Protein AF-A0A9D5MBV6-F1 (afdb_monomer_lite)

Sequence (188 aa):
MHNQMTVGKYRVIDLSLFAVILIVFESVLVRAATQWFPKEAWTVSAVAAITGIVMVRWGLWAALHAALGGIVFVLTSRGTPAQFVIYGIGNLAGMAVWPLVKRWGWQSLKGNPLRIIVFGGLLLLAMQAGRGLLSLAFGASLNAAVGFITTDAISYLFTIVILWIMSRLDGMLEDQKHYLKRLNEQQA

pLDDT: mean 92.78, std 8.34, range [37.56, 98.56]

Structure (mmCIF, N/CA/C/O backbone):
data_AF-A0A9D5MBV6-F1
#
_entry.id   AF-A0A9D5MBV6-F1
#
loop_
_atom_site.group_PDB
_atom_site.id
_atom_site.type_symbol
_atom_site.label_atom_id
_atom_site.label_alt_id
_atom_site.label_comp_id
_atom_site.label_asym_id
_atom_site.label_entity_id
_atom_site.label_seq_id
_atom_site.pdbx_PDB_ins_code
_atom_site.Cartn_x
_atom_site.Cartn_y
_atom_site.Cartn_z
_atom_site.occupancy
_atom_site.B_iso_or_equiv
_atom_site.auth_seq_id
_atom_site.auth_comp_id
_atom_site.auth_asym_id
_atom_site.auth_atom_id
_atom_site.pdbx_PDB_model_num
ATOM 1 N N . MET A 1 1 ? -20.942 -18.768 28.999 1.00 37.56 1 MET A N 1
ATOM 2 C CA . MET A 1 1 ? -19.721 -17.932 29.036 1.00 37.56 1 MET A CA 1
ATOM 3 C C . MET A 1 1 ? -19.344 -17.588 27.604 1.00 37.56 1 MET A C 1
ATOM 5 O O . MET A 1 1 ? -18.925 -18.477 26.876 1.00 37.56 1 MET A O 1
ATOM 9 N N . HIS A 1 2 ? -19.575 -16.348 27.165 1.00 46.91 2 HIS A N 1
ATOM 10 C CA . HIS A 1 2 ? -19.086 -15.891 25.861 1.00 46.91 2 HIS A CA 1
ATOM 11 C C . HIS A 1 2 ? -17.555 -15.910 25.911 1.00 46.91 2 HIS A C 1
ATOM 13 O O . HIS A 1 2 ? -16.962 -15.237 26.751 1.00 46.91 2 HIS A O 1
ATOM 19 N N . ASN A 1 3 ? -16.920 -16.723 25.069 1.00 56.09 3 ASN A N 1
ATOM 20 C CA . ASN A 1 3 ? -15.466 -16.786 24.973 1.00 56.09 3 ASN A CA 1
ATOM 21 C C . ASN A 1 3 ? -14.981 -15.428 24.439 1.00 56.09 3 ASN A C 1
ATOM 23 O O . ASN A 1 3 ? -15.013 -15.191 23.233 1.00 56.09 3 ASN A O 1
ATOM 27 N N . GLN A 1 4 ? -14.606 -14.502 25.327 1.00 69.56 4 GLN A N 1
ATOM 28 C CA . GLN A 1 4 ? -14.125 -13.186 24.917 1.00 69.56 4 GLN A CA 1
ATOM 29 C C . GLN A 1 4 ? -12.829 -13.370 24.119 1.00 69.56 4 GLN A C 1
ATOM 31 O O . GLN A 1 4 ? -11.799 -13.807 24.636 1.00 69.56 4 GLN A O 1
ATOM 36 N N . MET A 1 5 ? -12.896 -13.102 22.816 1.00 78.19 5 MET A N 1
ATOM 37 C CA . MET A 1 5 ? -11.740 -13.193 21.931 1.00 78.19 5 MET A CA 1
ATOM 38 C C . MET A 1 5 ? -10.680 -12.167 22.341 1.00 78.19 5 MET A C 1
ATOM 40 O O . MET A 1 5 ? -10.964 -10.985 22.516 1.00 78.19 5 MET A O 1
ATOM 44 N N . THR A 1 6 ? -9.428 -12.612 22.454 1.00 87.44 6 THR A N 1
ATOM 45 C CA . THR A 1 6 ? -8.310 -11.720 22.775 1.00 87.44 6 THR A CA 1
ATOM 46 C C . THR A 1 6 ? -7.993 -10.791 21.600 1.00 87.44 6 THR A C 1
ATOM 48 O O . THR A 1 6 ? -8.172 -11.154 20.435 1.00 87.44 6 THR A O 1
ATOM 51 N N . VAL A 1 7 ? -7.429 -9.611 21.886 1.00 89.12 7 VAL A N 1
ATOM 52 C CA . VAL A 1 7 ? -6.986 -8.645 20.856 1.00 89.12 7 VAL A CA 1
ATOM 53 C C . VAL A 1 7 ? -6.014 -9.283 19.854 1.00 89.12 7 VAL A C 1
ATOM 55 O O . VAL A 1 7 ? -6.034 -8.954 18.671 1.00 89.12 7 VAL A O 1
ATOM 58 N N . GLY A 1 8 ? -5.175 -10.220 20.310 1.00 91.00 8 GLY A N 1
ATOM 59 C CA . GLY A 1 8 ? -4.272 -10.976 19.440 1.00 91.00 8 GLY A CA 1
ATOM 60 C C . GLY A 1 8 ? -5.018 -11.858 18.435 1.00 91.00 8 GLY A C 1
ATOM 61 O O . GLY A 1 8 ? -4.706 -11.812 17.248 1.00 91.00 8 GLY A O 1
ATOM 62 N N . LYS A 1 9 ? -6.040 -12.601 18.884 1.00 91.81 9 LYS A N 1
ATOM 63 C CA . LYS A 1 9 ? -6.881 -13.426 17.999 1.00 91.81 9 LYS A CA 1
ATOM 64 C C . LYS A 1 9 ? -7.631 -12.566 16.979 1.00 91.81 9 LYS A C 1
ATOM 66 O O . LYS A 1 9 ? -7.616 -12.893 15.797 1.00 91.81 9 LYS A O 1
ATOM 71 N N . TYR A 1 10 ? -8.201 -11.438 17.411 1.00 92.62 10 TYR A N 1
ATOM 72 C CA . TYR A 1 10 ? -8.836 -10.474 16.504 1.00 92.62 10 TYR A CA 1
ATOM 73 C C . TYR A 1 10 ? -7.867 -9.943 15.450 1.00 92.62 10 TYR A C 1
ATOM 75 O O . TYR A 1 10 ? -8.202 -9.926 14.271 1.00 92.62 10 TYR A O 1
ATOM 83 N N . ARG A 1 11 ? -6.649 -9.560 15.855 1.00 95.44 11 ARG A N 1
ATOM 84 C CA . ARG A 1 11 ? -5.626 -9.087 14.918 1.00 95.44 11 ARG A CA 1
ATOM 85 C C . ARG A 1 11 ? -5.307 -10.131 13.857 1.00 95.44 11 ARG A C 1
ATOM 87 O O . ARG A 1 11 ? -5.242 -9.784 12.687 1.00 95.44 11 ARG A O 1
ATOM 94 N N . VAL A 1 12 ? -5.105 -11.390 14.250 1.00 96.62 12 VAL A N 1
ATOM 95 C CA . VAL A 1 12 ? -4.804 -12.467 13.294 1.00 96.62 12 VAL A CA 1
ATOM 96 C C . VAL A 1 12 ? -5.939 -12.626 12.287 1.00 96.62 12 VAL A C 1
ATOM 98 O O . VAL A 1 12 ? -5.666 -12.698 11.092 1.00 96.62 12 VAL A O 1
ATOM 101 N N . ILE A 1 13 ? -7.192 -12.628 12.744 1.00 95.44 13 ILE A N 1
ATOM 102 C CA . ILE A 1 13 ? -8.363 -12.747 11.865 1.00 95.44 13 ILE A CA 1
ATOM 103 C C . ILE A 1 13 ? -8.448 -11.556 10.907 1.00 95.44 13 ILE A C 1
ATOM 105 O O . ILE A 1 13 ? -8.569 -11.760 9.703 1.00 95.44 13 ILE A O 1
ATOM 109 N N . ASP A 1 14 ? -8.318 -10.329 11.414 1.00 96.06 14 ASP A N 1
ATOM 110 C CA . ASP A 1 14 ? -8.408 -9.109 10.607 1.00 96.06 14 ASP A CA 1
ATOM 111 C C . ASP A 1 14 ? -7.289 -9.036 9.555 1.00 96.06 14 ASP A C 1
ATOM 113 O O . ASP A 1 14 ? -7.553 -8.848 8.368 1.00 96.06 14 ASP A O 1
ATOM 117 N N . LEU A 1 15 ? -6.035 -9.281 9.958 1.00 98.06 15 LEU A N 1
ATOM 118 C CA . LEU A 1 15 ? -4.896 -9.317 9.036 1.00 98.06 15 LEU A CA 1
ATOM 119 C C . LEU A 1 15 ? -5.053 -10.423 7.984 1.00 98.06 15 LEU A C 1
ATOM 121 O O . LEU A 1 15 ? -4.749 -10.189 6.814 1.00 98.06 15 LEU A O 1
ATOM 125 N N . SER A 1 16 ? -5.550 -11.599 8.378 1.00 98.12 16 SER A N 1
ATOM 126 C CA . SER A 1 16 ? -5.783 -12.717 7.455 1.00 98.12 16 SER A CA 1
ATOM 127 C C . SER A 1 16 ? -6.887 -12.393 6.453 1.00 98.12 16 SER A C 1
ATOM 129 O O . SER A 1 16 ? -6.725 -12.661 5.267 1.00 98.12 16 SER A O 1
ATOM 131 N N . LEU A 1 17 ? -7.976 -11.756 6.893 1.00 97.94 17 LEU A N 1
ATOM 132 C CA . LEU A 1 17 ? -9.064 -11.335 6.013 1.00 97.94 17 LEU A CA 1
ATOM 133 C C . LEU A 1 17 ? -8.562 -10.346 4.955 1.00 97.94 17 LEU A C 1
ATOM 135 O O . LEU A 1 17 ? -8.770 -10.563 3.763 1.00 97.94 17 LEU A O 1
ATOM 139 N N . PHE A 1 18 ? -7.828 -9.308 5.367 1.00 98.31 18 PHE A N 1
ATOM 140 C CA . PHE A 1 18 ? -7.231 -8.359 4.424 1.00 98.31 18 PHE A CA 1
ATOM 141 C C . PHE A 1 18 ? -6.173 -9.001 3.522 1.00 98.31 18 PHE A C 1
ATOM 143 O O . PHE A 1 18 ? -6.029 -8.586 2.375 1.00 98.31 18 PHE A O 1
ATOM 150 N N . ALA A 1 19 ? -5.455 -10.023 3.995 1.00 98.44 19 ALA A N 1
ATOM 151 C CA . ALA A 1 19 ? -4.508 -10.768 3.168 1.00 98.44 19 ALA A CA 1
ATOM 152 C C . ALA A 1 19 ? -5.230 -11.586 2.087 1.00 98.44 19 ALA A C 1
ATOM 154 O O . ALA A 1 19 ? -4.821 -11.550 0.931 1.00 98.44 19 ALA A O 1
ATOM 155 N N . VAL A 1 20 ? -6.332 -12.263 2.427 1.00 98.50 20 VAL A N 1
ATOM 156 C CA . VAL A 1 20 ? -7.164 -12.998 1.459 1.00 98.50 20 VAL A CA 1
ATOM 157 C C . VAL A 1 20 ? -7.765 -12.048 0.427 1.00 98.50 20 VAL A C 1
ATOM 159 O O . VAL A 1 20 ? -7.648 -12.305 -0.769 1.00 98.50 20 VAL A O 1
ATOM 162 N N . ILE A 1 21 ? -8.347 -10.929 0.873 1.00 98.06 21 ILE A N 1
ATOM 163 C CA . ILE A 1 21 ? -8.865 -9.878 -0.013 1.00 98.06 21 ILE A CA 1
ATOM 164 C C . ILE A 1 21 ? -7.754 -9.421 -0.963 1.00 98.06 21 ILE A C 1
ATOM 166 O O . ILE A 1 21 ? -7.941 -9.437 -2.177 1.00 98.06 21 ILE A O 1
ATOM 170 N N . LEU A 1 22 ? -6.577 -9.087 -0.431 1.00 98.25 22 LEU A N 1
ATOM 171 C CA . LEU A 1 22 ? -5.445 -8.653 -1.241 1.00 98.25 22 LEU A CA 1
ATOM 172 C C . LEU A 1 22 ? -5.044 -9.698 -2.286 1.00 98.25 22 LEU A C 1
ATOM 174 O O . LEU A 1 22 ? -4.916 -9.354 -3.455 1.00 98.25 22 LEU A O 1
ATOM 178 N N . ILE A 1 23 ? -4.877 -10.961 -1.886 1.00 98.38 23 ILE A N 1
ATOM 179 C CA . ILE A 1 23 ? -4.493 -12.043 -2.799 1.00 98.38 23 ILE A CA 1
ATOM 180 C C . ILE A 1 23 ? -5.508 -12.165 -3.936 1.00 98.38 23 ILE A C 1
ATOM 182 O O . ILE A 1 23 ? -5.111 -12.225 -5.098 1.00 98.38 23 ILE A O 1
ATOM 186 N N . VAL A 1 24 ? -6.805 -12.185 -3.617 1.00 98.06 24 VAL A N 1
ATOM 187 C CA . VAL A 1 24 ? -7.871 -12.353 -4.612 1.00 98.06 24 VAL A CA 1
ATOM 188 C C . VAL A 1 24 ? -7.908 -11.168 -5.574 1.00 98.06 24 VAL A C 1
ATOM 190 O O . VAL A 1 24 ? -7.805 -11.367 -6.784 1.00 98.06 24 VAL A O 1
ATOM 193 N N . PHE A 1 25 ? -8.022 -9.942 -5.057 1.00 97.00 25 PHE A N 1
ATOM 194 C CA . PHE A 1 25 ? -8.158 -8.757 -5.903 1.00 97.00 25 PHE A CA 1
ATOM 195 C C . PHE A 1 25 ? -6.896 -8.491 -6.722 1.00 97.00 25 PHE A C 1
ATOM 197 O O . PHE A 1 25 ? -7.004 -8.262 -7.923 1.00 97.00 25 PHE A O 1
ATOM 204 N N . GLU A 1 26 ? -5.707 -8.596 -6.125 1.00 96.75 26 GLU A N 1
ATOM 205 C CA . GLU A 1 26 ? -4.459 -8.375 -6.857 1.00 96.75 26 GLU A CA 1
ATOM 206 C C . GLU A 1 26 ? -4.261 -9.434 -7.947 1.00 96.75 26 GLU A C 1
ATOM 208 O O . GLU A 1 26 ? -3.910 -9.100 -9.076 1.00 96.75 26 GLU A O 1
ATOM 213 N N . SER A 1 27 ? -4.575 -10.705 -7.669 1.00 96.19 27 SER A N 1
ATOM 214 C CA . SER A 1 27 ? -4.485 -11.765 -8.683 1.00 96.19 27 SER A CA 1
ATOM 215 C C . SER A 1 27 ? -5.418 -11.518 -9.873 1.00 96.19 27 SER A C 1
ATOM 217 O O . SER A 1 27 ? -5.063 -11.823 -11.013 1.00 96.19 27 SER A O 1
ATOM 219 N N . VAL A 1 28 ? -6.624 -10.999 -9.625 1.00 95.44 28 VAL A N 1
ATOM 220 C CA . VAL A 1 28 ? -7.579 -10.654 -10.689 1.00 95.44 28 VAL A CA 1
ATOM 221 C C . VAL A 1 28 ? -7.078 -9.454 -11.486 1.00 95.44 28 VAL A C 1
ATOM 223 O O . VAL A 1 28 ? -7.051 -9.522 -12.712 1.00 95.44 28 VAL A O 1
ATOM 226 N N . LEU A 1 29 ? -6.629 -8.390 -10.815 1.00 93.69 29 LEU A N 1
ATOM 227 C CA . LEU A 1 29 ? -6.132 -7.175 -11.464 1.00 93.69 29 LEU A CA 1
ATOM 228 C C . LEU A 1 29 ? -4.891 -7.447 -12.326 1.00 93.69 29 LEU A C 1
ATOM 230 O O . LEU A 1 29 ? -4.827 -7.002 -13.470 1.00 93.69 29 LEU A O 1
ATOM 234 N N . VAL A 1 30 ? -3.945 -8.249 -11.832 1.00 92.50 30 VAL A N 1
ATOM 235 C CA . VAL A 1 30 ? -2.742 -8.623 -12.593 1.00 92.50 30 VAL A CA 1
ATOM 236 C C . VAL A 1 30 ? -3.091 -9.493 -13.798 1.00 92.50 30 VAL A C 1
ATOM 238 O O . VAL A 1 30 ? -2.542 -9.287 -14.881 1.00 92.50 30 VAL A O 1
ATOM 241 N N . ARG A 1 31 ? -4.033 -10.438 -13.666 1.00 91.75 31 ARG A N 1
ATOM 242 C CA . ARG A 1 31 ? -4.528 -11.211 -14.819 1.00 91.75 31 ARG A CA 1
ATOM 243 C C . ARG A 1 31 ? -5.249 -10.328 -15.830 1.00 91.75 31 ARG A C 1
ATOM 245 O O . ARG A 1 31 ? -5.019 -10.482 -17.024 1.00 91.75 31 ARG A O 1
ATOM 252 N N . ALA A 1 32 ? -6.063 -9.383 -15.372 1.00 90.62 32 ALA A N 1
ATOM 253 C CA . ALA A 1 32 ? -6.735 -8.435 -16.250 1.00 90.62 32 ALA A CA 1
ATOM 254 C C . ALA A 1 32 ? -5.718 -7.612 -17.054 1.00 90.62 32 ALA A C 1
ATOM 256 O O . ALA A 1 32 ? -5.822 -7.548 -18.277 1.00 90.62 32 ALA A O 1
ATOM 257 N N . ALA A 1 33 ? -4.690 -7.070 -16.395 1.00 87.56 33 ALA A N 1
ATOM 258 C CA . ALA A 1 33 ? -3.642 -6.288 -17.047 1.00 87.56 33 ALA A CA 1
ATOM 259 C C . ALA A 1 33 ? -2.798 -7.119 -18.031 1.00 87.56 33 ALA A C 1
ATOM 261 O O . ALA A 1 33 ? -2.443 -6.642 -19.102 1.00 87.56 33 ALA A O 1
ATOM 262 N N . THR A 1 34 ? -2.487 -8.374 -17.697 1.00 86.38 34 THR A N 1
ATOM 263 C CA . THR A 1 34 ? -1.587 -9.209 -18.516 1.00 86.38 34 THR A CA 1
ATOM 264 C C . THR A 1 34 ? -2.287 -10.014 -19.610 1.00 86.38 34 THR A C 1
ATOM 266 O O . THR A 1 34 ? -1.649 -10.349 -20.605 1.00 86.38 34 THR A O 1
ATOM 269 N N . GLN A 1 35 ? -3.572 -10.348 -19.450 1.00 88.00 35 GLN A N 1
ATOM 270 C CA . GLN A 1 35 ? -4.297 -11.239 -20.365 1.00 88.00 35 GLN A CA 1
ATOM 271 C C . GLN A 1 35 ? -5.462 -10.559 -21.080 1.00 88.00 35 GLN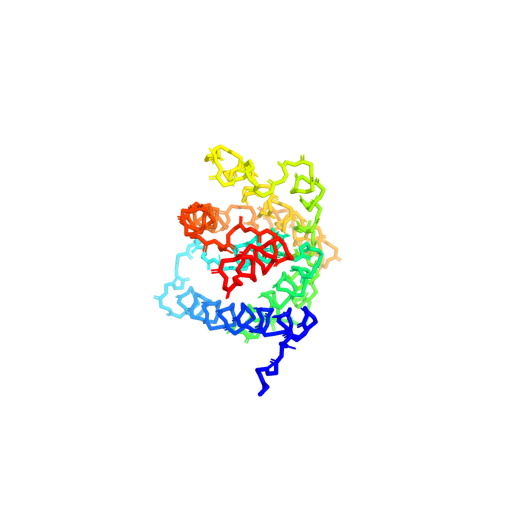 A C 1
ATOM 273 O O . GLN A 1 35 ? -5.663 -10.803 -22.266 1.00 88.00 35 GLN A O 1
ATOM 278 N N . TRP A 1 36 ? -6.246 -9.734 -20.382 1.00 88.12 36 TRP A N 1
ATOM 279 C CA . TRP A 1 36 ? -7.450 -9.125 -20.960 1.00 88.12 36 TRP A CA 1
ATOM 280 C C . TRP A 1 36 ? -7.144 -7.794 -21.648 1.00 88.12 36 TRP A C 1
ATOM 282 O O . TRP A 1 36 ? -7.690 -7.519 -22.713 1.00 88.12 36 TRP A O 1
ATOM 292 N N . PHE A 1 37 ? -6.222 -7.010 -21.084 1.00 87.25 37 PHE A N 1
ATOM 293 C CA . PHE A 1 37 ? -5.848 -5.683 -21.578 1.00 87.25 37 PHE A CA 1
ATOM 294 C C . PHE A 1 37 ? -4.326 -5.521 -21.779 1.00 87.25 37 PHE A C 1
ATOM 296 O O . PHE A 1 37 ? -3.749 -4.541 -21.315 1.00 87.25 37 PHE A O 1
ATOM 303 N N . PRO A 1 38 ? -3.643 -6.428 -22.507 1.00 82.50 38 PRO A N 1
ATOM 304 C CA . PRO A 1 38 ? -2.175 -6.468 -22.576 1.00 82.50 38 PRO A CA 1
ATOM 305 C C . PRO A 1 38 ? -1.526 -5.269 -23.287 1.00 82.50 38 PRO A C 1
ATOM 307 O O . PRO A 1 38 ? -0.307 -5.123 -23.255 1.00 82.50 38 PRO A O 1
ATOM 310 N N . LYS A 1 39 ? -2.314 -4.445 -23.988 1.00 83.88 39 LYS A N 1
ATOM 311 C CA . LYS A 1 39 ? -1.832 -3.262 -24.719 1.00 83.88 39 LYS A CA 1
ATOM 312 C C . LYS A 1 39 ? -1.977 -1.967 -23.922 1.00 83.88 39 LYS A C 1
ATOM 314 O O . LYS A 1 39 ? -1.461 -0.942 -24.357 1.00 83.88 39 LYS A O 1
ATOM 319 N N . GLU A 1 40 ? -2.674 -2.007 -22.790 1.00 81.69 40 GLU A N 1
ATOM 320 C CA . GLU A 1 40 ? -2.846 -0.839 -21.939 1.00 81.69 40 GLU A CA 1
ATOM 321 C C . GLU A 1 40 ? -1.596 -0.634 -21.085 1.00 81.69 40 GLU A C 1
ATOM 323 O O . GLU A 1 40 ? -1.106 -1.553 -20.432 1.00 81.69 40 GLU A O 1
ATOM 328 N N . ALA A 1 41 ? -1.069 0.589 -21.090 1.00 71.31 41 ALA A N 1
ATOM 329 C CA . ALA A 1 41 ? 0.138 0.932 -20.337 1.00 71.31 41 ALA A CA 1
ATOM 330 C C . ALA A 1 41 ? -0.127 1.146 -18.836 1.00 71.31 41 ALA A C 1
ATOM 332 O O . ALA A 1 41 ? 0.814 1.234 -18.046 1.00 71.31 41 ALA A O 1
ATOM 333 N N . TRP A 1 42 ? -1.398 1.265 -18.446 1.00 73.56 42 TRP A N 1
ATOM 334 C CA . TRP A 1 42 ? -1.799 1.628 -17.095 1.00 73.56 42 TRP A CA 1
ATOM 335 C C . TRP A 1 42 ? -2.265 0.410 -16.313 1.00 73.56 42 TRP A C 1
ATOM 337 O O . TRP A 1 42 ? -3.099 -0.366 -16.781 1.00 73.56 42 TRP A O 1
ATOM 347 N N . THR A 1 43 ? -1.771 0.278 -15.087 1.00 81.44 43 THR A N 1
ATOM 348 C CA . THR A 1 43 ? -2.110 -0.838 -14.204 1.00 81.44 43 THR A CA 1
ATOM 349 C C . THR A 1 43 ? -2.855 -0.353 -12.965 1.00 81.44 43 THR A C 1
ATOM 351 O O . THR A 1 43 ? -2.701 0.777 -12.483 1.00 81.44 43 THR A O 1
ATOM 354 N N . VAL A 1 44 ? -3.704 -1.237 -12.445 1.00 90.31 44 VAL A N 1
ATOM 355 C CA . VAL A 1 44 ? -4.438 -1.036 -11.197 1.00 90.31 44 VAL A CA 1
ATOM 356 C C . VAL A 1 44 ? -3.951 -2.068 -10.194 1.00 90.31 44 VAL A C 1
ATOM 358 O O . VAL A 1 44 ? -3.864 -3.248 -10.521 1.00 90.31 44 VAL A O 1
ATOM 361 N N . SER A 1 45 ? -3.661 -1.624 -8.975 1.00 94.00 45 SER A N 1
ATOM 362 C CA . SER A 1 45 ? -3.224 -2.479 -7.876 1.00 94.00 45 SER A CA 1
ATOM 363 C C . SER A 1 45 ? -4.002 -2.162 -6.600 1.00 94.00 45 SER A C 1
ATOM 365 O O . SER A 1 45 ? -4.226 -0.999 -6.255 1.00 94.00 45 SER A O 1
ATOM 367 N N . ALA A 1 46 ? -4.398 -3.207 -5.874 1.00 95.88 46 ALA A N 1
ATOM 368 C CA . ALA A 1 46 ? -5.062 -3.101 -4.579 1.00 95.88 46 ALA A CA 1
ATOM 369 C C . ALA A 1 46 ? -4.067 -3.004 -3.410 1.00 95.88 46 ALA A C 1
ATOM 371 O O . ALA A 1 46 ? -4.470 -2.711 -2.280 1.00 95.88 46 ALA A O 1
ATOM 372 N N . VAL A 1 47 ? -2.770 -3.220 -3.662 1.00 97.69 47 VAL A N 1
ATOM 373 C CA . VAL A 1 47 ? -1.739 -3.339 -2.619 1.00 97.69 47 VAL A CA 1
ATOM 374 C C . VAL A 1 47 ? -1.689 -2.116 -1.715 1.00 97.69 47 VAL A C 1
ATOM 376 O O . VAL A 1 47 ? -1.750 -2.256 -0.491 1.00 97.69 47 VAL A O 1
ATOM 379 N N . ALA A 1 48 ? -1.609 -0.916 -2.288 1.00 97.62 48 ALA A N 1
ATOM 380 C CA . ALA A 1 48 ? -1.508 0.304 -1.495 1.00 97.62 48 ALA A CA 1
ATOM 381 C C . ALA A 1 48 ? -2.802 0.599 -0.725 1.00 97.62 48 ALA A C 1
ATOM 383 O O . ALA A 1 48 ? -2.735 0.999 0.436 1.00 97.62 48 ALA A O 1
ATOM 384 N N . ALA A 1 49 ? -3.970 0.331 -1.314 1.00 97.94 49 ALA A N 1
ATOM 385 C CA . ALA A 1 49 ? -5.255 0.506 -0.643 1.00 97.94 49 ALA A CA 1
ATOM 386 C C . ALA A 1 49 ? -5.361 -0.384 0.604 1.00 97.94 49 ALA A C 1
ATOM 388 O O . ALA A 1 49 ? -5.599 0.114 1.705 1.00 97.94 49 ALA A O 1
ATOM 389 N N . ILE A 1 50 ? -5.102 -1.687 0.455 1.00 98.38 50 ILE A N 1
ATOM 390 C CA . ILE A 1 50 ? -5.157 -2.644 1.566 1.00 98.38 50 ILE A CA 1
ATOM 391 C C . ILE A 1 50 ? -4.082 -2.335 2.610 1.00 98.38 50 ILE A C 1
ATOM 393 O O . ILE A 1 50 ? -4.377 -2.302 3.804 1.00 98.38 50 ILE A O 1
ATOM 397 N N . THR A 1 51 ? -2.856 -2.033 2.175 1.00 98.56 51 THR A N 1
ATOM 398 C CA . THR A 1 51 ? -1.771 -1.628 3.079 1.00 98.56 51 THR A CA 1
ATOM 399 C C . THR A 1 51 ? -2.163 -0.386 3.874 1.00 98.56 51 THR A C 1
ATOM 401 O O . THR A 1 51 ? -1.969 -0.354 5.084 1.00 98.56 51 THR A O 1
ATOM 404 N N . GLY A 1 52 ? -2.762 0.622 3.235 1.00 98.19 52 GLY A N 1
ATOM 405 C CA . GLY A 1 52 ? -3.198 1.849 3.896 1.00 98.19 52 GLY A CA 1
ATOM 406 C C . GLY A 1 52 ? -4.283 1.603 4.945 1.00 98.19 52 GLY A C 1
ATOM 407 O O . GLY A 1 52 ? -4.193 2.130 6.054 1.00 98.19 52 GLY A O 1
ATOM 408 N N . ILE A 1 53 ? -5.262 0.746 4.637 1.00 98.12 53 ILE A N 1
ATOM 409 C CA . ILE A 1 53 ? -6.306 0.336 5.587 1.00 98.12 53 ILE A CA 1
ATOM 410 C C . ILE A 1 53 ? -5.674 -0.354 6.800 1.00 98.12 53 ILE A C 1
ATOM 412 O O . ILE A 1 53 ? -5.876 0.075 7.938 1.00 98.12 53 ILE A O 1
ATOM 416 N N . VAL A 1 54 ? -4.856 -1.384 6.571 1.00 98.31 54 VAL A N 1
ATOM 417 C CA . VAL A 1 54 ? -4.191 -2.130 7.649 1.00 98.31 54 VAL A CA 1
ATOM 418 C C . VAL A 1 54 ? -3.247 -1.227 8.447 1.00 98.31 54 VAL A C 1
ATOM 420 O O . VAL A 1 54 ? -3.129 -1.383 9.662 1.00 98.31 54 VAL A O 1
ATOM 423 N N . MET A 1 55 ? -2.619 -0.241 7.804 1.00 98.38 55 MET A N 1
ATOM 424 C CA . MET A 1 55 ? -1.714 0.701 8.460 1.00 98.38 55 MET A CA 1
ATOM 425 C C . MET A 1 55 ? -2.456 1.568 9.470 1.00 98.38 55 MET A C 1
ATOM 427 O O . MET A 1 55 ? -1.958 1.771 10.571 1.00 98.38 55 MET A O 1
ATOM 431 N N . VAL A 1 56 ? -3.661 2.042 9.160 1.00 97.62 56 VAL A N 1
ATOM 432 C CA . VAL A 1 56 ? -4.449 2.793 10.148 1.00 97.62 56 VAL A CA 1
ATOM 433 C C . VAL A 1 56 ? -4.985 1.881 11.253 1.00 97.62 56 VAL A C 1
ATOM 435 O O . VAL A 1 56 ? -5.009 2.275 12.416 1.00 97.62 56 VAL A O 1
ATOM 438 N N . ARG A 1 57 ? -5.358 0.647 10.906 1.00 96.81 57 ARG A N 1
ATOM 439 C CA . ARG A 1 57 ? -5.945 -0.333 11.832 1.00 96.81 57 ARG A CA 1
ATOM 440 C C . ARG A 1 57 ? -4.952 -0.902 12.844 1.00 96.81 57 ARG A C 1
ATOM 442 O O . ARG A 1 57 ? -5.293 -1.067 14.015 1.00 96.81 57 ARG A O 1
ATOM 449 N N . TRP A 1 58 ? -3.742 -1.223 12.387 1.00 97.31 58 TRP A N 1
ATOM 450 C CA . TRP A 1 58 ? -2.737 -1.983 13.136 1.00 97.31 58 TRP A CA 1
ATOM 451 C C . TRP A 1 58 ? -1.315 -1.417 13.029 1.00 97.31 58 TRP A C 1
ATOM 453 O O . TRP A 1 58 ? -0.387 -1.970 13.621 1.00 97.31 58 TRP A O 1
ATOM 463 N N . GLY A 1 59 ? -1.098 -0.319 12.309 1.00 96.56 59 GLY A N 1
ATOM 464 C CA . GLY A 1 59 ? 0.217 0.300 12.174 1.00 96.56 59 GLY A CA 1
ATOM 465 C C . GLY A 1 59 ? 1.191 -0.547 11.365 1.00 96.56 59 GLY A C 1
ATOM 466 O O . GLY A 1 59 ? 0.938 -0.892 10.212 1.00 96.56 59 GLY A O 1
ATOM 467 N N . LEU A 1 60 ? 2.328 -0.889 11.975 1.00 97.31 60 LEU A N 1
ATOM 468 C CA . LEU A 1 60 ? 3.437 -1.562 11.289 1.00 97.31 60 LEU A CA 1
ATOM 469 C C . LEU A 1 60 ? 3.097 -2.960 10.751 1.00 97.31 60 LEU A C 1
ATOM 471 O O . LEU A 1 60 ? 3.793 -3.439 9.861 1.00 97.31 60 LEU A O 1
ATOM 475 N N . TRP A 1 61 ? 2.015 -3.592 11.219 1.00 98.00 61 TRP A N 1
ATOM 476 C CA . TRP A 1 61 ? 1.545 -4.873 10.674 1.00 98.00 61 TRP A CA 1
ATOM 477 C C . TRP A 1 61 ? 1.179 -4.798 9.185 1.00 98.00 61 TRP A C 1
ATOM 479 O O . TRP A 1 61 ? 1.214 -5.821 8.508 1.00 98.00 61 TRP A O 1
ATOM 489 N N . ALA A 1 62 ? 0.921 -3.599 8.653 1.00 98.19 62 ALA A N 1
ATOM 490 C CA . ALA A 1 62 ? 0.700 -3.384 7.226 1.00 98.19 62 ALA A CA 1
ATOM 491 C C . ALA A 1 62 ? 1.908 -3.744 6.346 1.00 98.19 62 ALA A C 1
ATOM 493 O O . ALA A 1 62 ? 1.733 -3.989 5.155 1.00 98.19 62 ALA A O 1
ATOM 494 N N . ALA A 1 63 ? 3.113 -3.842 6.920 1.00 98.44 63 ALA A N 1
ATOM 495 C CA . ALA A 1 63 ? 4.303 -4.302 6.207 1.00 98.44 63 ALA A CA 1
ATOM 496 C C . ALA A 1 63 ? 4.104 -5.701 5.597 1.00 98.44 63 ALA A C 1
ATOM 498 O O . ALA A 1 63 ? 4.594 -5.971 4.502 1.00 98.44 63 ALA A O 1
ATOM 499 N N . LEU A 1 64 ? 3.334 -6.568 6.268 1.00 98.12 64 LEU A N 1
ATOM 500 C CA . LEU A 1 64 ? 3.006 -7.900 5.758 1.00 98.12 64 LEU A CA 1
ATOM 501 C C . LEU A 1 64 ? 2.202 -7.812 4.459 1.00 98.12 64 LEU A C 1
ATOM 503 O O . LEU A 1 64 ? 2.532 -8.494 3.495 1.00 98.12 64 LEU A O 1
ATOM 507 N N . HIS A 1 65 ? 1.185 -6.949 4.408 1.00 98.50 65 HIS A N 1
ATOM 508 C CA . HIS A 1 65 ? 0.346 -6.749 3.222 1.00 98.50 65 HIS A CA 1
ATOM 509 C C . HIS A 1 65 ? 1.098 -6.046 2.094 1.00 98.50 65 HIS A C 1
ATOM 511 O O . HIS A 1 65 ? 0.938 -6.428 0.938 1.00 98.50 65 HIS A O 1
ATOM 517 N N . ALA A 1 66 ? 1.972 -5.091 2.418 1.00 98.44 66 ALA A N 1
ATOM 518 C CA . ALA A 1 66 ? 2.832 -4.440 1.434 1.00 98.44 66 ALA A CA 1
ATOM 519 C C . ALA A 1 66 ? 3.733 -5.461 0.711 1.00 98.44 66 ALA A C 1
ATOM 521 O O . ALA A 1 66 ? 3.761 -5.503 -0.523 1.00 98.44 66 ALA A O 1
ATOM 522 N N . ALA A 1 67 ? 4.411 -6.329 1.473 1.00 98.31 67 ALA A N 1
ATOM 523 C CA . ALA A 1 67 ? 5.255 -7.384 0.916 1.00 98.31 67 ALA A CA 1
ATOM 524 C C . ALA A 1 67 ? 4.442 -8.469 0.195 1.00 98.31 67 ALA A C 1
ATOM 526 O O . ALA A 1 67 ? 4.780 -8.849 -0.927 1.00 98.31 67 ALA A O 1
ATOM 527 N N . LEU A 1 68 ? 3.346 -8.934 0.806 1.00 98.25 68 LEU A N 1
ATOM 528 C CA . LEU A 1 68 ? 2.454 -9.942 0.227 1.00 98.25 68 LEU A CA 1
ATOM 529 C C . LEU A 1 68 ? 1.918 -9.499 -1.134 1.00 98.25 68 LEU A C 1
ATOM 531 O O . LEU A 1 68 ? 1.903 -10.294 -2.067 1.00 98.25 68 LEU A O 1
ATOM 535 N N . GLY A 1 69 ? 1.533 -8.230 -1.265 1.00 97.06 69 GLY A N 1
ATOM 536 C CA . GLY A 1 69 ? 1.077 -7.660 -2.525 1.00 97.06 69 GLY A CA 1
ATOM 537 C C . GLY A 1 69 ? 2.091 -7.819 -3.656 1.00 97.06 69 GLY A C 1
ATOM 538 O O . GLY A 1 69 ? 1.748 -8.279 -4.742 1.00 97.06 69 GLY A O 1
ATOM 539 N N . GLY A 1 70 ? 3.364 -7.526 -3.374 1.00 95.62 70 GLY A N 1
ATOM 540 C CA . GLY A 1 70 ? 4.445 -7.716 -4.339 1.00 95.62 70 GLY A CA 1
ATOM 541 C C . GLY A 1 70 ? 4.681 -9.187 -4.688 1.00 95.62 70 GLY A C 1
ATOM 542 O O . GLY A 1 70 ? 4.863 -9.524 -5.854 1.00 95.62 70 GLY A O 1
ATOM 543 N N . ILE A 1 71 ? 4.608 -10.084 -3.702 1.00 97.06 71 ILE A N 1
ATOM 544 C CA . ILE A 1 71 ? 4.732 -11.534 -3.920 1.00 97.06 71 ILE A CA 1
ATOM 545 C C . ILE A 1 71 ? 3.604 -12.048 -4.827 1.00 97.06 71 ILE A C 1
ATOM 547 O O . ILE A 1 71 ? 3.868 -12.758 -5.797 1.00 97.06 71 ILE A O 1
ATOM 551 N N . VAL A 1 72 ? 2.354 -11.666 -4.548 1.00 97.25 72 VAL A N 1
ATOM 552 C CA . VAL A 1 72 ? 1.181 -12.054 -5.350 1.00 97.25 72 VAL A CA 1
ATOM 553 C C . VAL A 1 72 ? 1.297 -11.528 -6.777 1.00 97.25 72 VAL A C 1
ATOM 555 O O . VAL A 1 72 ? 1.030 -12.277 -7.721 1.00 97.25 72 VAL A O 1
ATOM 558 N N . PHE A 1 73 ? 1.738 -10.277 -6.943 1.00 95.38 73 PHE A N 1
ATOM 559 C CA . PHE A 1 73 ? 1.972 -9.680 -8.254 1.00 95.38 73 PHE A CA 1
ATOM 560 C C . PHE A 1 73 ? 2.942 -10.523 -9.087 1.00 95.38 73 PHE A C 1
ATOM 562 O O . PHE A 1 73 ? 2.629 -10.900 -10.219 1.00 95.38 73 PHE A O 1
ATOM 569 N N . VAL A 1 74 ? 4.098 -10.874 -8.520 1.00 95.25 74 VAL A N 1
ATOM 570 C CA . VAL A 1 74 ? 5.143 -11.620 -9.237 1.00 95.25 74 VAL A CA 1
ATOM 571 C C . VAL A 1 74 ? 4.699 -13.047 -9.550 1.00 95.25 74 VAL A C 1
ATOM 573 O O . VAL A 1 74 ? 4.891 -13.513 -10.672 1.00 95.25 74 VAL A O 1
ATOM 576 N N . LEU A 1 75 ? 4.040 -13.728 -8.607 1.00 96.25 75 LEU A N 1
ATOM 577 C CA . LEU A 1 75 ? 3.499 -15.072 -8.842 1.00 96.25 75 LEU A CA 1
ATOM 578 C C . LEU A 1 75 ? 2.453 -15.076 -9.960 1.00 96.25 75 LEU A C 1
ATOM 580 O O . LEU A 1 75 ? 2.463 -15.954 -10.822 1.00 96.25 75 LEU A O 1
ATOM 584 N N . THR A 1 76 ? 1.564 -14.083 -9.967 1.00 94.19 76 THR A N 1
ATOM 585 C CA . THR A 1 76 ? 0.465 -14.015 -10.936 1.00 94.19 76 THR A CA 1
ATOM 586 C C . THR A 1 76 ? 0.953 -13.619 -12.329 1.00 94.19 76 THR A C 1
ATOM 588 O O . THR A 1 76 ? 0.490 -14.180 -13.320 1.00 94.19 76 THR A O 1
ATOM 591 N N . SER A 1 77 ? 1.919 -12.700 -12.409 1.00 91.44 77 SER A N 1
ATOM 592 C CA . SER A 1 77 ? 2.541 -12.262 -13.667 1.00 91.44 77 SER A CA 1
ATOM 593 C C . SER A 1 77 ? 3.599 -13.230 -14.210 1.00 91.44 77 SER A C 1
ATOM 595 O O . SER A 1 77 ? 4.075 -13.032 -15.324 1.00 91.44 77 SER A O 1
ATOM 597 N N . ARG A 1 78 ? 3.945 -14.290 -13.460 1.00 92.75 78 ARG A N 1
ATOM 598 C CA . ARG A 1 78 ? 5.038 -15.234 -13.773 1.00 92.75 78 ARG A CA 1
ATOM 599 C C . ARG A 1 78 ? 6.389 -14.528 -13.921 1.00 92.75 78 ARG A C 1
ATOM 601 O O . ARG A 1 78 ? 7.162 -14.814 -14.833 1.00 92.75 78 ARG A O 1
ATOM 608 N N . GLY A 1 79 ? 6.638 -13.581 -13.023 1.00 89.56 79 GLY A N 1
ATOM 609 C CA . GLY A 1 79 ? 7.842 -12.767 -13.015 1.00 89.56 79 GLY A CA 1
ATOM 610 C C . GLY A 1 79 ? 9.109 -13.508 -12.574 1.00 89.56 79 GLY A C 1
ATOM 611 O O . GLY A 1 79 ? 9.092 -14.679 -12.192 1.00 89.56 79 GLY A O 1
ATOM 612 N N . THR A 1 80 ? 10.238 -12.807 -12.627 1.00 94.00 80 THR A N 1
ATOM 613 C CA . THR A 1 80 ? 11.568 -13.342 -12.307 1.00 94.00 80 THR A CA 1
ATOM 614 C C . THR A 1 80 ? 11.870 -13.302 -10.800 1.00 94.00 80 THR A C 1
ATOM 616 O O . THR A 1 80 ? 11.254 -12.530 -10.060 1.00 94.00 80 THR A O 1
ATOM 619 N N . PRO A 1 81 ? 12.876 -14.060 -10.312 1.00 92.62 81 PRO A N 1
ATOM 620 C CA . PRO A 1 81 ? 13.313 -13.997 -8.913 1.00 92.62 81 PRO A CA 1
ATOM 621 C C . PRO A 1 81 ? 13.668 -12.582 -8.429 1.00 92.62 81 PRO A C 1
ATOM 623 O O . PRO A 1 81 ? 13.309 -12.200 -7.318 1.00 92.62 81 PRO A O 1
ATOM 626 N N . ALA A 1 82 ? 14.308 -11.769 -9.278 1.00 94.75 82 ALA A N 1
ATOM 627 C CA . ALA A 1 82 ? 14.641 -10.381 -8.948 1.00 94.75 82 ALA A CA 1
ATOM 628 C C . ALA A 1 82 ? 13.386 -9.529 -8.690 1.00 94.75 82 ALA A C 1
ATOM 630 O O . ALA A 1 82 ? 13.386 -8.660 -7.818 1.00 94.75 82 ALA A O 1
ATOM 631 N N . GLN A 1 83 ? 12.284 -9.808 -9.392 1.00 94.94 83 GLN A N 1
ATOM 632 C CA . GLN A 1 83 ? 11.036 -9.076 -9.204 1.00 94.94 83 GLN A CA 1
ATOM 633 C C . GLN A 1 83 ? 10.401 -9.345 -7.834 1.00 94.94 83 GLN A C 1
ATOM 635 O O . GLN A 1 83 ? 9.779 -8.438 -7.289 1.00 94.94 83 GLN A O 1
ATOM 640 N N . PHE A 1 84 ? 10.612 -10.510 -7.208 1.00 95.62 84 PHE A N 1
ATOM 641 C CA . PHE A 1 84 ? 10.163 -10.721 -5.822 1.00 95.62 84 PHE A CA 1
ATOM 642 C C . PHE A 1 84 ? 10.813 -9.731 -4.859 1.00 95.62 84 PHE A C 1
ATOM 644 O O . PHE A 1 84 ? 10.144 -9.211 -3.968 1.00 95.62 84 PHE A O 1
ATOM 651 N N . VAL A 1 85 ? 12.097 -9.432 -5.060 1.00 96.38 85 VAL A N 1
ATOM 652 C CA . VAL A 1 85 ? 12.812 -8.439 -4.254 1.00 96.38 85 VAL A CA 1
ATOM 653 C C . VAL A 1 85 ? 12.298 -7.039 -4.580 1.00 96.38 85 VAL A C 1
ATOM 655 O O . VAL A 1 85 ? 11.896 -6.313 -3.675 1.00 96.38 85 VAL A O 1
ATOM 658 N N . ILE A 1 86 ? 12.232 -6.681 -5.865 1.00 96.62 86 ILE A N 1
ATOM 659 C CA . ILE A 1 86 ? 11.806 -5.346 -6.307 1.00 96.62 86 ILE A CA 1
ATOM 660 C C . ILE A 1 86 ? 10.388 -5.019 -5.825 1.00 96.62 86 ILE A C 1
ATOM 662 O O . ILE A 1 86 ? 10.183 -3.972 -5.223 1.00 96.62 86 ILE A O 1
ATOM 666 N N . TYR A 1 87 ? 9.414 -5.901 -6.051 1.00 95.94 87 TYR A N 1
ATOM 667 C CA . TYR A 1 87 ? 8.020 -5.643 -5.684 1.00 95.94 87 TYR A CA 1
ATOM 668 C C . TYR A 1 87 ? 7.736 -5.965 -4.215 1.00 95.94 87 TYR A C 1
ATOM 670 O O . TYR A 1 87 ? 7.060 -5.189 -3.546 1.00 95.94 87 TYR A O 1
ATOM 678 N N . GLY A 1 88 ? 8.255 -7.075 -3.684 1.00 94.94 88 GLY A N 1
ATOM 679 C CA . GLY A 1 88 ? 8.022 -7.474 -2.295 1.00 94.94 88 GLY A CA 1
ATOM 680 C C . GLY A 1 88 ? 8.711 -6.543 -1.299 1.00 94.94 88 GLY A C 1
ATOM 681 O O . GLY A 1 88 ? 8.056 -5.979 -0.425 1.00 94.94 88 GLY A O 1
ATOM 682 N N . ILE A 1 89 ? 10.022 -6.329 -1.447 1.00 96.75 89 ILE A N 1
ATOM 683 C CA . ILE A 1 89 ? 10.778 -5.440 -0.551 1.00 96.75 89 ILE A CA 1
ATOM 684 C C . ILE A 1 89 ? 10.543 -3.975 -0.917 1.00 96.75 89 ILE A C 1
ATOM 686 O O . ILE A 1 89 ? 10.390 -3.149 -0.022 1.00 96.75 89 ILE A O 1
ATOM 690 N N . GLY A 1 90 ? 10.439 -3.631 -2.204 1.00 97.19 90 GLY A N 1
ATOM 691 C CA . GLY A 1 90 ? 10.224 -2.239 -2.616 1.00 97.19 90 GLY A CA 1
ATOM 692 C C . GLY A 1 90 ? 8.922 -1.655 -2.074 1.00 97.19 90 GLY A C 1
ATOM 693 O O . GLY A 1 90 ? 8.910 -0.517 -1.613 1.00 97.19 90 GLY A O 1
ATOM 694 N N . ASN A 1 91 ? 7.850 -2.449 -2.001 1.00 97.94 91 ASN A N 1
ATOM 695 C CA . ASN A 1 91 ? 6.595 -2.006 -1.389 1.00 97.94 91 ASN A CA 1
ATOM 696 C C . ASN A 1 91 ? 6.724 -1.674 0.106 1.00 97.94 91 ASN A C 1
ATOM 698 O O . ASN A 1 91 ? 5.952 -0.862 0.619 1.00 97.94 91 ASN A O 1
ATOM 702 N N . LEU A 1 92 ? 7.705 -2.236 0.822 1.00 98.31 92 LEU A N 1
ATOM 703 C CA . LEU A 1 92 ? 7.930 -1.902 2.232 1.00 98.31 92 LEU A CA 1
ATOM 704 C C . LEU A 1 92 ? 8.338 -0.440 2.431 1.00 98.31 92 LEU A C 1
ATOM 706 O O . LEU A 1 92 ? 8.115 0.098 3.513 1.00 98.31 92 LEU A O 1
ATOM 710 N N . ALA A 1 93 ? 8.853 0.237 1.400 1.00 98.12 93 ALA A N 1
ATOM 711 C CA . ALA A 1 93 ? 9.110 1.674 1.460 1.00 98.12 93 ALA A CA 1
ATOM 712 C C . ALA A 1 93 ? 7.835 2.481 1.774 1.00 98.12 93 ALA A C 1
ATOM 714 O O . ALA A 1 93 ? 7.917 3.513 2.438 1.00 98.12 93 ALA A O 1
ATOM 715 N N . GLY A 1 94 ? 6.646 1.965 1.429 1.00 98.06 94 GLY A N 1
ATOM 716 C CA . GLY A 1 94 ? 5.356 2.537 1.833 1.00 98.06 94 GLY A CA 1
ATOM 717 C C . GLY A 1 94 ? 5.196 2.706 3.350 1.00 98.06 94 GLY A C 1
ATOM 718 O O . GLY A 1 94 ? 4.519 3.623 3.815 1.00 98.06 94 GLY A O 1
ATOM 719 N N . MET A 1 95 ? 5.884 1.888 4.150 1.00 98.44 95 MET A N 1
ATOM 720 C CA . MET A 1 95 ? 5.865 1.989 5.611 1.00 98.44 95 MET A CA 1
ATOM 721 C C . MET A 1 95 ? 6.504 3.280 6.135 1.00 98.44 95 MET A C 1
ATOM 723 O O . MET A 1 95 ? 6.216 3.672 7.266 1.00 98.44 95 MET A O 1
ATOM 727 N N . ALA A 1 96 ? 7.286 3.997 5.319 1.00 97.88 96 ALA A N 1
ATOM 728 C CA . ALA A 1 96 ? 7.801 5.325 5.655 1.00 97.88 96 ALA A CA 1
ATOM 729 C C . ALA A 1 96 ? 6.685 6.361 5.898 1.00 97.88 96 ALA A C 1
ATOM 731 O O . ALA A 1 96 ? 6.931 7.393 6.517 1.00 97.88 96 ALA A O 1
ATOM 732 N N . VAL A 1 97 ? 5.450 6.078 5.466 1.00 97.56 97 VAL A N 1
ATOM 733 C CA . VAL A 1 97 ? 4.274 6.934 5.693 1.00 97.56 97 VAL A CA 1
ATOM 734 C C . VAL A 1 97 ? 3.631 6.697 7.065 1.00 97.56 97 VAL A C 1
ATOM 736 O O . VAL A 1 97 ? 2.885 7.542 7.557 1.00 97.56 97 VAL A O 1
ATOM 739 N N . TRP A 1 98 ? 3.960 5.608 7.763 1.00 97.56 98 TRP A N 1
ATOM 740 C CA . TRP A 1 98 ? 3.392 5.302 9.082 1.00 97.56 98 TRP A CA 1
ATOM 741 C C . TRP A 1 98 ? 3.522 6.433 10.130 1.00 97.56 98 TRP A C 1
ATOM 743 O O . TRP A 1 98 ? 2.539 6.707 10.828 1.00 97.56 98 TRP A O 1
ATOM 753 N N . PRO A 1 99 ? 4.658 7.153 10.252 1.00 97.31 99 PRO A N 1
ATOM 754 C CA . PRO A 1 99 ? 4.769 8.286 11.173 1.00 97.31 99 PRO A CA 1
ATOM 755 C C . PRO A 1 99 ? 3.718 9.379 10.931 1.00 97.31 99 PRO A C 1
ATOM 757 O O . PRO A 1 99 ? 3.254 10.003 11.886 1.00 97.31 99 PRO A O 1
ATOM 760 N N . LEU A 1 100 ? 3.295 9.580 9.677 1.00 95.25 100 LEU A N 1
ATOM 761 C CA . LEU A 1 100 ? 2.236 10.524 9.324 1.00 95.25 100 LEU A CA 1
ATOM 762 C C . LEU A 1 100 ? 0.894 10.101 9.926 1.00 95.25 100 LEU A C 1
ATOM 764 O O . LEU A 1 100 ? 0.202 10.922 10.526 1.00 95.25 100 LEU A O 1
ATOM 768 N N . VAL A 1 101 ? 0.564 8.810 9.832 1.00 94.44 101 VAL A N 1
ATOM 769 C CA . VAL A 1 101 ? -0.656 8.239 10.421 1.00 94.44 101 VAL A CA 1
ATOM 770 C C . VAL A 1 101 ? -0.639 8.381 11.941 1.00 94.44 101 VAL A C 1
ATOM 772 O O . VAL A 1 101 ? -1.631 8.824 12.517 1.00 94.44 101 VAL A O 1
ATOM 775 N N . LYS A 1 102 ? 0.499 8.101 12.597 1.00 95.06 102 LYS A N 1
ATOM 776 C CA . LYS A 1 102 ? 0.643 8.331 14.047 1.00 95.06 102 LYS A CA 1
ATOM 777 C C . LYS A 1 102 ? 0.434 9.794 14.426 1.00 95.06 102 LYS A C 1
ATOM 779 O O . LYS A 1 102 ? -0.163 10.065 15.461 1.00 95.06 102 LYS A O 1
ATOM 784 N N . ARG A 1 103 ? 0.941 10.727 13.613 1.00 95.81 103 ARG A N 1
ATOM 785 C CA . ARG A 1 103 ? 0.844 12.167 13.877 1.00 95.81 103 ARG A CA 1
ATOM 786 C C . ARG A 1 103 ? -0.570 12.703 13.677 1.00 95.81 103 ARG A C 1
ATOM 788 O O . ARG A 1 103 ? -1.012 13.548 14.447 1.00 95.81 103 ARG A O 1
ATOM 795 N N . TRP A 1 104 ? -1.258 12.277 12.623 1.00 95.75 104 TRP A N 1
ATOM 796 C CA . TRP A 1 104 ? -2.596 12.777 12.308 1.00 95.75 104 TRP A CA 1
ATOM 797 C C . TRP A 1 104 ? -3.701 12.088 13.096 1.00 95.75 104 TRP A C 1
ATOM 799 O O . TRP A 1 104 ? -4.737 12.709 13.335 1.00 95.75 104 TRP A O 1
ATOM 809 N N . GLY A 1 105 ? -3.491 10.830 13.478 1.00 93.56 105 GLY A N 1
ATOM 810 C CA . GLY A 1 105 ? -4.532 9.990 14.046 1.00 93.56 105 GLY A CA 1
ATOM 811 C C . GLY A 1 105 ? -5.579 9.579 13.008 1.00 93.56 105 GLY A C 1
ATOM 812 O O . GLY A 1 105 ? -5.783 10.222 11.971 1.00 93.56 105 GLY A O 1
ATOM 813 N N . TRP A 1 106 ? -6.277 8.487 13.302 1.00 92.38 106 TRP A N 1
ATOM 814 C CA . TRP A 1 106 ? -7.311 7.950 12.423 1.00 92.38 106 TRP A CA 1
ATOM 815 C C . TRP A 1 106 ? -8.531 8.878 12.337 1.00 92.38 106 TRP A C 1
ATOM 817 O O . TRP A 1 106 ? -9.110 9.015 11.263 1.00 92.38 106 TRP A O 1
ATOM 827 N N . GLN A 1 107 ? -8.875 9.597 13.415 1.00 93.75 107 GLN A N 1
ATOM 828 C CA . GLN A 1 107 ? -10.005 10.536 13.445 1.00 93.75 107 GLN A CA 1
ATOM 829 C C . GLN A 1 107 ? -9.836 11.625 12.389 1.00 93.75 107 GLN A C 1
ATOM 831 O O . GLN A 1 107 ? -10.772 11.960 11.661 1.00 93.75 107 GLN A O 1
ATOM 836 N N . SER A 1 108 ? -8.621 12.165 12.277 1.00 93.50 108 SER A N 1
ATOM 837 C CA . SER A 1 108 ? -8.381 13.233 11.325 1.00 93.50 108 SER A CA 1
ATOM 838 C C . SER A 1 108 ? -8.279 12.742 9.888 1.00 93.50 108 SER A C 1
ATOM 840 O O . SER A 1 108 ? -8.639 13.502 8.991 1.00 93.50 108 SER A O 1
ATOM 842 N N . LEU A 1 109 ? -7.790 11.520 9.661 1.00 93.12 109 LEU A N 1
ATOM 843 C CA . LEU A 1 109 ? -7.854 10.886 8.344 1.00 93.12 109 LEU A CA 1
ATOM 844 C C . LEU A 1 109 ? -9.316 10.665 7.932 1.00 93.12 109 LEU A C 1
ATOM 846 O O . LEU A 1 109 ? -9.688 11.007 6.816 1.00 93.12 109 LEU A O 1
ATOM 850 N N . LYS A 1 110 ? -10.162 10.192 8.856 1.00 90.62 110 LYS A N 1
ATOM 851 C CA . LYS A 1 110 ? -11.596 9.960 8.627 1.00 90.62 110 LYS A CA 1
ATOM 852 C C . LYS A 1 110 ? -12.354 11.241 8.258 1.00 90.62 110 LYS A C 1
ATOM 854 O O . LYS A 1 110 ? -13.190 11.225 7.358 1.00 90.62 110 LYS A O 1
ATOM 859 N N . GLY A 1 111 ? -12.056 12.343 8.949 1.00 89.06 111 GLY A N 1
ATOM 860 C CA . GLY A 1 111 ? -12.777 13.613 8.820 1.00 89.06 111 GLY A CA 1
ATOM 861 C C . GLY A 1 111 ? -12.279 14.565 7.728 1.00 89.06 111 GLY A C 1
ATOM 862 O O . GLY A 1 111 ? -12.921 15.586 7.499 1.00 89.06 111 GLY A O 1
ATOM 863 N N . ASN A 1 112 ? -11.152 14.285 7.064 1.00 94.44 112 ASN A N 1
ATOM 864 C CA . ASN A 1 112 ? -10.547 15.219 6.112 1.00 94.44 112 ASN A CA 1
ATOM 865 C C . ASN A 1 112 ? -10.126 14.524 4.799 1.00 94.44 112 ASN A C 1
ATOM 867 O O . ASN A 1 112 ? -9.067 13.892 4.756 1.00 94.44 112 ASN A O 1
ATOM 871 N N . PRO A 1 113 ? -10.893 14.695 3.701 1.00 94.69 113 PRO A N 1
ATOM 872 C CA . PRO A 1 113 ? -10.579 14.095 2.402 1.00 94.69 113 PRO A CA 1
ATOM 873 C C . PRO A 1 113 ? -9.197 14.474 1.858 1.00 94.69 113 PRO A C 1
ATOM 875 O O . PRO A 1 113 ? -8.531 13.639 1.251 1.00 94.69 113 PRO A O 1
ATOM 878 N N . LEU A 1 114 ? -8.719 15.697 2.120 1.00 96.88 114 LEU A N 1
ATOM 879 C CA . LEU A 1 114 ? -7.385 16.124 1.693 1.00 96.88 114 LEU A CA 1
ATOM 880 C C . LEU A 1 114 ? -6.295 15.290 2.374 1.00 96.88 114 LEU A C 1
ATOM 882 O O . LEU A 1 114 ? -5.321 14.907 1.731 1.00 96.88 114 LEU A O 1
ATOM 886 N N . ARG A 1 115 ? -6.470 14.943 3.655 1.00 96.62 115 ARG A N 1
ATOM 887 C CA . ARG A 1 115 ? -5.523 14.063 4.356 1.00 96.62 115 ARG A CA 1
ATOM 888 C C . ARG A 1 115 ? -5.542 12.643 3.796 1.00 96.62 115 ARG A C 1
ATOM 890 O O . ARG A 1 115 ? -4.486 12.029 3.752 1.00 96.62 115 ARG A O 1
ATOM 897 N N . ILE A 1 116 ? -6.685 12.143 3.320 1.00 96.88 116 ILE A N 1
ATOM 898 C CA . ILE A 1 116 ? -6.766 10.843 2.630 1.00 96.88 116 ILE A CA 1
ATOM 899 C C . ILE A 1 116 ? -6.002 10.880 1.308 1.00 96.88 116 ILE A C 1
ATOM 901 O O . ILE A 1 116 ? -5.215 9.974 1.044 1.00 96.88 116 ILE A O 1
ATOM 905 N N . ILE A 1 117 ? -6.193 11.935 0.510 1.00 97.38 117 ILE A N 1
ATOM 906 C CA . ILE A 1 117 ? -5.478 12.129 -0.759 1.00 97.38 117 ILE A CA 1
ATOM 907 C C . ILE A 1 117 ? -3.968 12.147 -0.513 1.00 97.38 117 ILE A C 1
ATOM 909 O O . ILE A 1 117 ? -3.232 11.393 -1.145 1.00 97.38 117 ILE A O 1
ATOM 913 N N . VAL A 1 118 ? -3.508 12.959 0.446 1.00 97.62 118 VAL A N 1
ATOM 914 C CA . VAL A 1 118 ? -2.082 13.049 0.786 1.00 97.62 118 VAL A CA 1
ATOM 915 C C . VAL A 1 118 ? -1.559 11.720 1.330 1.00 97.62 118 VAL A C 1
ATOM 917 O O . VAL A 1 118 ? -0.492 11.277 0.922 1.00 97.62 118 VAL A O 1
ATOM 920 N N . PHE A 1 119 ? -2.303 11.053 2.215 1.00 97.75 119 PHE A N 1
ATOM 921 C CA . PHE A 1 119 ? -1.912 9.762 2.776 1.00 97.75 119 PHE A CA 1
ATOM 922 C C . PHE A 1 119 ? -1.769 8.679 1.699 1.00 97.75 119 PHE A C 1
ATOM 924 O O . PHE A 1 1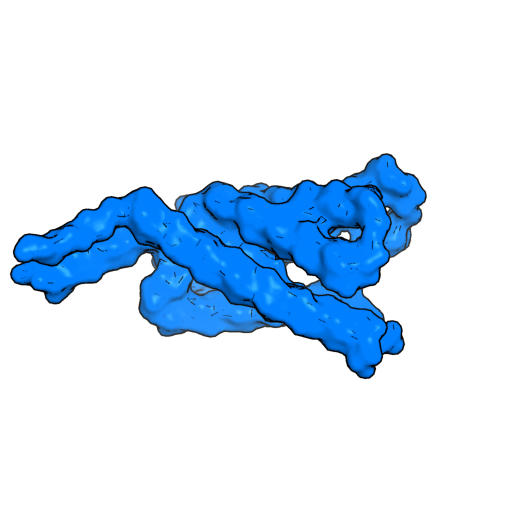19 ? -0.710 8.064 1.598 1.00 97.75 119 PHE A O 1
ATOM 931 N N . GLY A 1 120 ? -2.800 8.472 0.875 1.00 97.50 120 GLY A N 1
ATOM 932 C CA . GLY A 1 120 ? -2.781 7.479 -0.200 1.00 97.50 120 GLY A CA 1
ATOM 933 C C . GLY A 1 120 ? -1.730 7.793 -1.266 1.00 97.50 120 GLY A C 1
ATOM 934 O O . GLY A 1 120 ? -1.011 6.898 -1.706 1.00 97.50 120 GLY A O 1
ATOM 935 N N . GLY A 1 121 ? -1.587 9.072 -1.626 1.00 97.00 121 GLY A N 1
ATOM 936 C CA . GLY A 1 121 ? -0.585 9.530 -2.586 1.00 97.00 121 GLY A CA 1
ATOM 937 C C . GLY A 1 121 ? 0.848 9.318 -2.098 1.00 97.00 121 GLY A C 1
ATOM 938 O O . GLY A 1 121 ? 1.666 8.760 -2.826 1.00 97.00 121 GLY A O 1
ATOM 939 N N . LEU A 1 122 ? 1.157 9.699 -0.855 1.00 97.81 122 LEU A N 1
ATOM 940 C CA . LEU A 1 122 ? 2.481 9.462 -0.272 1.00 97.81 122 LEU A CA 1
ATOM 941 C C . LEU A 1 122 ? 2.772 7.970 -0.110 1.00 97.81 122 LEU A C 1
ATOM 943 O O . LEU A 1 122 ? 3.906 7.555 -0.332 1.00 97.81 122 LEU A O 1
ATOM 947 N N . LEU A 1 123 ? 1.765 7.169 0.253 1.00 98.12 123 LEU A N 1
ATOM 948 C CA . LEU A 1 123 ? 1.918 5.724 0.408 1.00 98.12 123 LEU A CA 1
ATOM 949 C C . LEU A 1 123 ? 2.364 5.078 -0.904 1.00 98.12 123 LEU A C 1
ATOM 951 O O . LEU A 1 123 ? 3.366 4.366 -0.921 1.00 98.12 123 LEU A O 1
ATOM 955 N N . LEU A 1 124 ? 1.667 5.375 -2.003 1.00 96.38 124 LEU A N 1
ATOM 956 C CA . LEU A 1 124 ? 2.050 4.885 -3.324 1.00 96.38 124 LEU A CA 1
ATOM 957 C C . LEU A 1 124 ? 3.390 5.439 -3.776 1.00 96.38 124 LEU A C 1
ATOM 959 O O . LEU A 1 124 ? 4.238 4.666 -4.202 1.00 96.38 124 LEU A O 1
ATOM 963 N N . LEU A 1 125 ? 3.618 6.747 -3.639 1.00 96.50 125 LEU A N 1
ATOM 964 C CA . LEU A 1 125 ? 4.879 7.359 -4.054 1.00 96.50 125 LEU A CA 1
ATOM 965 C C . LEU A 1 125 ? 6.076 6.711 -3.355 1.00 96.50 125 LEU A C 1
ATOM 967 O O . LEU A 1 125 ? 7.082 6.422 -3.998 1.00 96.50 125 LEU A O 1
ATOM 971 N N . ALA A 1 126 ? 5.951 6.431 -2.059 1.00 97.88 126 ALA A N 1
ATOM 972 C CA . ALA A 1 126 ? 6.978 5.735 -1.305 1.00 97.88 126 ALA A CA 1
ATOM 973 C C . ALA A 1 126 ? 7.180 4.293 -1.803 1.00 97.88 126 ALA A C 1
ATOM 975 O O . ALA A 1 126 ? 8.323 3.881 -1.988 1.00 97.88 126 ALA A O 1
ATOM 976 N N . MET A 1 127 ? 6.106 3.546 -2.094 1.00 97.81 127 MET A N 1
ATOM 977 C CA . MET A 1 127 ? 6.210 2.215 -2.714 1.00 97.81 127 MET A CA 1
ATOM 978 C C . MET A 1 127 ? 6.908 2.268 -4.082 1.00 97.81 127 MET A C 1
ATOM 980 O O . MET A 1 127 ? 7.814 1.472 -4.325 1.00 97.81 127 MET A O 1
ATOM 984 N N . GLN A 1 128 ? 6.556 3.227 -4.947 1.00 96.25 128 GLN A N 1
ATOM 985 C CA . GLN A 1 128 ? 7.169 3.373 -6.272 1.00 96.25 128 GLN A CA 1
ATOM 986 C C . GLN A 1 128 ? 8.642 3.733 -6.163 1.00 96.25 128 GLN A C 1
ATOM 988 O O . GLN A 1 128 ? 9.462 3.165 -6.878 1.00 96.25 128 GLN A O 1
ATOM 993 N N . ALA A 1 129 ? 8.993 4.629 -5.238 1.00 96.38 129 ALA A N 1
ATOM 994 C CA . ALA A 1 129 ? 10.380 4.968 -4.959 1.00 96.38 129 ALA A CA 1
ATOM 995 C C . ALA A 1 129 ? 11.168 3.732 -4.496 1.00 96.38 129 ALA A C 1
ATOM 997 O O . ALA A 1 129 ? 12.264 3.490 -4.994 1.00 96.38 129 ALA A O 1
ATOM 998 N N . GLY A 1 130 ? 10.597 2.906 -3.612 1.00 97.50 130 GLY A N 1
ATOM 999 C CA . GLY A 1 130 ? 11.213 1.651 -3.180 1.00 97.50 130 GLY A CA 1
ATOM 1000 C C . GLY A 1 130 ? 11.442 0.667 -4.331 1.00 97.50 130 GLY A C 1
ATOM 1001 O O . GLY A 1 130 ? 12.552 0.156 -4.488 1.00 97.50 130 GLY A O 1
ATOM 1002 N N . ARG A 1 131 ? 10.427 0.440 -5.177 1.00 96.88 131 ARG A N 1
ATOM 1003 C CA . ARG A 1 131 ? 10.552 -0.409 -6.379 1.00 96.88 131 ARG A CA 1
ATOM 1004 C C . ARG A 1 131 ? 11.581 0.151 -7.360 1.00 96.88 131 ARG A C 1
ATOM 1006 O O . ARG A 1 131 ? 12.422 -0.595 -7.849 1.00 96.88 131 ARG A O 1
ATOM 1013 N N . GLY A 1 132 ? 11.551 1.459 -7.606 1.00 96.62 132 GLY A N 1
ATOM 1014 C CA . GLY A 1 132 ? 12.486 2.157 -8.482 1.00 96.62 132 GLY A CA 1
ATOM 1015 C C . GLY A 1 132 ? 13.931 1.993 -8.013 1.00 96.62 132 GLY A C 1
ATOM 1016 O O . GLY A 1 132 ? 14.764 1.514 -8.778 1.00 96.62 132 GLY A O 1
ATOM 1017 N N . LEU A 1 133 ? 14.216 2.286 -6.740 1.00 96.81 133 LEU A N 1
ATOM 1018 C CA . LEU A 1 133 ? 15.552 2.141 -6.149 1.00 96.81 133 LEU A CA 1
ATOM 1019 C C . LEU A 1 133 ? 16.073 0.705 -6.232 1.00 96.81 133 LEU A C 1
ATOM 1021 O O . LEU A 1 133 ? 17.214 0.489 -6.640 1.00 96.81 133 LEU A O 1
ATOM 1025 N N . LEU A 1 134 ? 15.240 -0.284 -5.894 1.00 97.38 134 LEU A N 1
ATOM 1026 C CA . LEU A 1 134 ? 15.639 -1.684 -6.021 1.00 97.38 134 LEU A CA 1
ATOM 1027 C C . LEU A 1 134 ? 15.849 -2.070 -7.486 1.00 97.38 134 LEU A C 1
ATOM 1029 O O . LEU A 1 134 ? 16.838 -2.719 -7.796 1.00 97.38 134 LEU A O 1
ATOM 1033 N N . SER A 1 135 ? 14.989 -1.633 -8.408 1.00 96.94 135 SER A N 1
ATOM 1034 C CA . SER A 1 135 ? 15.166 -1.934 -9.833 1.00 96.94 135 SER A CA 1
ATOM 1035 C C . SER A 1 135 ? 16.494 -1.404 -10.384 1.00 96.94 135 SER A C 1
ATOM 1037 O O . SER A 1 135 ? 17.172 -2.125 -11.113 1.00 96.94 135 SER A O 1
ATOM 1039 N N . LEU A 1 136 ? 16.916 -0.201 -9.970 1.00 96.75 136 LEU A N 1
ATOM 1040 C CA . LEU A 1 136 ? 18.225 0.362 -10.314 1.00 96.75 136 LEU A CA 1
ATOM 1041 C C . LEU A 1 136 ? 19.365 -0.487 -9.746 1.00 96.75 136 LEU A C 1
ATOM 1043 O O . LEU A 1 136 ? 20.323 -0.778 -10.457 1.00 96.75 136 LEU A O 1
ATOM 1047 N N . ALA A 1 137 ? 19.244 -0.936 -8.493 1.00 96.44 137 ALA A N 1
ATOM 1048 C CA . ALA A 1 137 ? 20.226 -1.826 -7.872 1.00 96.44 137 ALA A CA 1
ATOM 1049 C C . ALA A 1 137 ? 20.345 -3.183 -8.597 1.00 96.44 137 ALA A C 1
ATOM 1051 O O . ALA A 1 137 ? 21.412 -3.791 -8.589 1.00 96.44 137 ALA A O 1
ATOM 1052 N N . PHE A 1 138 ? 19.278 -3.633 -9.266 1.00 95.25 138 PHE A N 1
ATOM 1053 C CA . PHE A 1 138 ? 19.263 -4.820 -10.129 1.00 95.25 138 PHE A CA 1
ATOM 1054 C C . PHE A 1 138 ? 19.626 -4.530 -11.601 1.00 95.25 138 PHE A C 1
ATOM 1056 O O . PHE A 1 138 ? 19.480 -5.408 -12.449 1.00 95.25 138 PHE A O 1
ATOM 1063 N N . GLY A 1 139 ? 20.118 -3.327 -11.921 1.00 94.88 139 GLY A N 1
ATOM 1064 C CA . GLY A 1 139 ? 20.638 -2.977 -13.248 1.00 94.88 139 GLY A CA 1
ATOM 1065 C C . GLY A 1 139 ? 19.603 -2.446 -14.244 1.00 94.88 139 GLY A C 1
ATOM 1066 O O . GLY A 1 139 ? 19.895 -2.370 -15.437 1.00 94.88 139 GLY A O 1
ATOM 1067 N N . ALA A 1 140 ? 18.400 -2.075 -13.796 1.00 94.44 140 ALA A N 1
ATOM 1068 C CA . ALA A 1 140 ? 17.428 -1.404 -14.656 1.00 94.44 140 ALA A CA 1
ATOM 1069 C C . ALA A 1 140 ? 17.894 0.013 -15.045 1.00 94.44 140 ALA A C 1
ATOM 1071 O O . ALA A 1 140 ? 18.659 0.661 -14.331 1.00 94.44 140 ALA A O 1
ATOM 1072 N N . SER A 1 141 ? 17.397 0.523 -16.175 1.00 95.62 141 SER A N 1
ATOM 1073 C CA . SER A 1 141 ? 17.651 1.907 -16.588 1.00 95.62 141 SER A CA 1
ATOM 1074 C C . SER A 1 141 ? 16.873 2.908 -15.727 1.00 95.62 141 SER A C 1
ATOM 1076 O O . SER A 1 141 ? 15.826 2.583 -15.162 1.00 95.62 141 SER A O 1
ATOM 1078 N N . LEU A 1 142 ? 17.330 4.165 -15.693 1.00 93.06 142 LEU A N 1
ATOM 1079 C CA . LEU A 1 142 ? 16.610 5.241 -15.002 1.00 93.06 142 LEU A CA 1
ATOM 1080 C C . LEU A 1 142 ? 15.179 5.412 -15.532 1.00 93.06 142 LEU A C 1
ATOM 1082 O O . LEU A 1 142 ? 14.256 5.598 -14.746 1.00 93.06 142 LEU A O 1
ATOM 1086 N N . ASN A 1 143 ? 14.976 5.264 -16.844 1.00 93.06 143 ASN A N 1
ATOM 1087 C CA . ASN A 1 143 ? 13.644 5.331 -17.448 1.00 93.06 143 ASN A CA 1
ATOM 1088 C C . ASN A 1 143 ? 12.723 4.211 -16.947 1.00 93.06 143 ASN A C 1
ATOM 1090 O O . ASN A 1 143 ? 11.559 4.472 -16.661 1.00 93.06 143 ASN A O 1
ATOM 1094 N N . ALA A 1 144 ? 13.234 2.984 -16.794 1.00 88.88 144 ALA A N 1
ATOM 1095 C CA . ALA A 1 144 ? 12.455 1.880 -16.236 1.00 88.88 144 ALA A CA 1
ATOM 1096 C C . ALA A 1 144 ? 12.106 2.122 -14.756 1.00 88.88 144 ALA A C 1
ATOM 1098 O O . ALA A 1 144 ? 10.979 1.867 -14.339 1.00 88.88 144 ALA A O 1
ATOM 1099 N N . ALA A 1 145 ? 13.041 2.679 -13.981 1.00 91.12 145 ALA A N 1
ATOM 1100 C CA . ALA A 1 145 ? 12.821 3.004 -12.573 1.00 91.12 145 ALA A CA 1
ATOM 1101 C C . ALA A 1 145 ? 11.800 4.140 -12.372 1.00 91.12 145 ALA A C 1
ATOM 1103 O O . ALA A 1 145 ? 10.950 4.063 -11.488 1.00 91.12 145 ALA A O 1
ATOM 1104 N N . VAL A 1 146 ? 11.846 5.183 -13.206 1.00 89.06 146 VAL A N 1
ATOM 1105 C CA . VAL A 1 146 ? 10.848 6.269 -13.194 1.00 89.06 146 VAL A CA 1
ATOM 1106 C C . VAL A 1 146 ? 9.500 5.785 -13.737 1.00 89.06 146 VAL A C 1
ATOM 1108 O O . VAL A 1 146 ? 8.455 6.258 -13.289 1.00 89.06 146 VAL A O 1
ATOM 1111 N N . GLY A 1 147 ? 9.515 4.793 -14.633 1.00 88.81 147 GLY A N 1
ATOM 1112 C CA . GLY A 1 147 ? 8.328 4.164 -15.206 1.00 88.81 147 GLY A CA 1
ATOM 1113 C C . GLY A 1 147 ? 7.339 3.655 -14.160 1.00 88.81 147 GLY A C 1
ATOM 1114 O O . GLY A 1 147 ? 6.141 3.791 -14.368 1.00 88.81 147 GLY A O 1
ATOM 1115 N N . PHE A 1 148 ? 7.807 3.191 -12.994 1.00 87.31 148 PHE A N 1
ATOM 1116 C CA . PHE A 1 148 ? 6.920 2.807 -11.891 1.00 87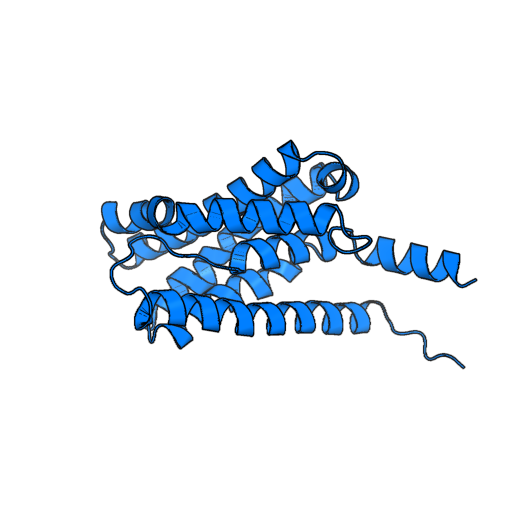.31 148 PHE A CA 1
ATOM 1117 C C . PHE A 1 148 ? 5.959 3.933 -11.491 1.00 87.31 148 PHE A C 1
ATOM 1119 O O . PHE A 1 148 ? 4.794 3.681 -11.202 1.00 87.31 148 PHE A O 1
ATOM 1126 N N . ILE A 1 149 ? 6.408 5.188 -11.471 1.00 84.25 149 ILE A N 1
ATOM 1127 C CA . ILE A 1 149 ? 5.556 6.311 -11.056 1.00 84.25 149 ILE A CA 1
ATOM 1128 C C . ILE A 1 149 ? 4.465 6.565 -12.097 1.00 84.25 149 ILE A C 1
ATOM 1130 O O . ILE A 1 149 ? 3.310 6.787 -11.736 1.00 84.25 149 ILE A O 1
ATOM 1134 N N . THR A 1 150 ? 4.821 6.527 -13.382 1.00 80.75 150 THR A N 1
ATOM 1135 C CA . THR A 1 150 ? 3.881 6.834 -14.459 1.00 80.75 150 THR A CA 1
ATOM 1136 C C . THR A 1 150 ? 2.904 5.687 -14.692 1.00 80.75 150 THR A C 1
ATOM 1138 O O . THR A 1 150 ? 1.708 5.940 -14.725 1.00 80.75 150 THR A O 1
ATOM 1141 N N . THR A 1 151 ? 3.342 4.429 -14.761 1.00 83.50 151 THR A N 1
ATOM 1142 C CA . THR A 1 151 ? 2.449 3.287 -15.058 1.00 83.50 151 THR A CA 1
ATOM 1143 C C . THR A 1 151 ? 1.359 3.072 -14.008 1.00 83.50 151 THR A C 1
ATOM 1145 O O . THR A 1 151 ? 0.265 2.610 -14.335 1.00 83.50 151 THR A O 1
ATOM 1148 N N . ASP A 1 152 ? 1.616 3.473 -12.760 1.00 84.31 152 ASP A N 1
ATOM 1149 C CA . ASP A 1 152 ? 0.692 3.281 -11.640 1.00 84.31 152 ASP A CA 1
ATOM 1150 C C . ASP A 1 152 ? -0.253 4.482 -11.429 1.00 84.31 152 ASP A C 1
ATOM 1152 O O . ASP A 1 152 ? -0.944 4.544 -10.411 1.00 84.31 152 ASP A O 1
ATOM 1156 N N . ALA A 1 153 ? -0.353 5.430 -12.372 1.00 84.69 153 ALA A N 1
ATOM 1157 C CA . ALA A 1 153 ? -1.215 6.612 -12.227 1.00 84.69 153 ALA A CA 1
ATOM 1158 C C . ALA A 1 153 ? -2.682 6.263 -11.897 1.00 84.69 153 ALA A C 1
ATOM 1160 O O . ALA A 1 153 ? -3.307 6.923 -11.064 1.00 84.69 153 ALA A O 1
ATOM 1161 N N . ILE A 1 154 ? -3.230 5.188 -12.476 1.00 88.88 154 ILE A N 1
ATOM 1162 C CA . ILE A 1 154 ? -4.592 4.729 -12.148 1.00 88.88 154 ILE A CA 1
ATOM 1163 C C . ILE A 1 154 ? -4.645 4.113 -10.742 1.00 88.88 154 ILE A C 1
ATOM 1165 O O . ILE A 1 154 ? -5.627 4.300 -10.021 1.00 88.88 154 ILE A O 1
ATOM 1169 N N . SER A 1 155 ? -3.573 3.455 -10.295 1.00 93.12 155 SER A N 1
ATOM 1170 C CA . SER A 1 155 ? -3.468 2.925 -8.930 1.00 93.12 155 SER A CA 1
ATOM 1171 C C . SER A 1 155 ? -3.524 4.026 -7.865 1.00 93.12 155 SER A C 1
ATOM 1173 O O . SER A 1 155 ? -4.080 3.783 -6.790 1.00 93.12 155 SER A O 1
ATOM 1175 N N . TYR A 1 156 ? -3.049 5.246 -8.160 1.00 93.69 156 TYR A N 1
ATOM 1176 C CA . TYR A 1 156 ? -3.250 6.416 -7.289 1.00 93.69 156 TYR A CA 1
ATOM 1177 C C . TYR A 1 156 ? -4.722 6.732 -7.089 1.00 93.69 156 TYR A C 1
ATOM 1179 O O . TYR A 1 156 ? -5.188 6.787 -5.948 1.00 93.69 156 TYR A O 1
ATOM 1187 N N . LEU A 1 157 ? -5.461 6.894 -8.186 1.00 93.56 157 LEU A N 1
ATOM 1188 C CA . LEU A 1 157 ? -6.889 7.177 -8.120 1.00 93.56 157 LEU A CA 1
ATOM 1189 C C . LEU A 1 157 ? -7.632 6.056 -7.385 1.00 93.56 157 LEU A C 1
ATOM 1191 O O . LEU A 1 157 ? -8.390 6.327 -6.457 1.00 93.56 157 LEU A O 1
ATOM 1195 N N . PHE A 1 158 ? -7.361 4.802 -7.748 1.00 94.81 158 PHE A N 1
ATOM 1196 C CA . PHE A 1 158 ? -7.982 3.627 -7.142 1.00 94.81 158 PHE A CA 1
ATOM 1197 C C . PHE A 1 158 ? -7.741 3.555 -5.629 1.00 94.81 158 PHE A C 1
ATOM 1199 O O . PHE A 1 158 ? -8.680 3.394 -4.848 1.00 94.81 158 PHE A O 1
ATOM 1206 N N . THR A 1 159 ? -6.495 3.756 -5.196 1.00 97.06 159 THR A N 1
ATOM 1207 C CA . THR A 1 159 ? -6.118 3.746 -3.777 1.00 97.06 159 THR A CA 1
ATOM 1208 C C . THR A 1 159 ? -6.804 4.865 -3.006 1.00 97.06 159 THR A C 1
ATOM 1210 O O . THR A 1 159 ? -7.377 4.618 -1.946 1.00 97.06 159 THR A O 1
ATOM 1213 N N . ILE A 1 160 ? -6.788 6.090 -3.537 1.00 96.69 160 ILE A N 1
ATOM 1214 C CA . ILE A 1 160 ? -7.419 7.247 -2.894 1.00 96.69 160 ILE A CA 1
ATOM 1215 C C . ILE A 1 160 ? -8.928 7.030 -2.763 1.00 96.69 160 ILE A C 1
ATOM 1217 O O . ILE A 1 160 ? -9.481 7.275 -1.692 1.00 96.69 160 ILE A O 1
ATOM 1221 N N . VAL A 1 161 ? -9.587 6.537 -3.816 1.00 96.88 161 VAL A N 1
ATOM 1222 C CA . VAL A 1 161 ? -11.029 6.263 -3.804 1.00 96.88 161 VAL A CA 1
ATOM 1223 C C . VAL A 1 161 ? -11.371 5.187 -2.780 1.00 96.88 161 VAL A C 1
ATOM 1225 O O . VAL A 1 161 ? -12.279 5.397 -1.979 1.00 96.88 161 VAL A O 1
ATOM 1228 N N . ILE A 1 162 ? -10.637 4.070 -2.734 1.00 97.31 162 ILE A N 1
ATOM 1229 C CA . ILE A 1 162 ? -10.893 3.025 -1.734 1.00 97.31 162 ILE A CA 1
ATOM 1230 C C . ILE A 1 162 ? -10.699 3.573 -0.324 1.00 97.31 162 ILE A C 1
ATOM 1232 O O . ILE A 1 162 ? -11.576 3.393 0.516 1.00 97.31 162 ILE A O 1
ATOM 1236 N N . LEU A 1 163 ? -9.592 4.268 -0.052 1.00 97.50 163 LEU A N 1
ATOM 1237 C CA . LEU A 1 163 ? -9.353 4.843 1.271 1.00 97.50 163 LEU A CA 1
ATOM 1238 C C . LEU A 1 163 ? -10.437 5.860 1.644 1.00 97.50 163 LEU A C 1
ATOM 1240 O O . LEU A 1 163 ? -10.885 5.881 2.785 1.00 97.50 163 LEU A O 1
ATOM 1244 N N . TRP A 1 164 ? -10.916 6.653 0.689 1.00 96.88 164 TRP A N 1
ATOM 1245 C CA . TRP A 1 164 ? -12.026 7.572 0.908 1.00 96.88 164 TRP A CA 1
ATOM 1246 C C . TRP A 1 164 ? -13.337 6.846 1.222 1.00 96.88 164 TRP A C 1
ATOM 1248 O O . TRP A 1 164 ? -14.015 7.215 2.177 1.00 96.88 164 TRP A O 1
ATOM 1258 N N . ILE A 1 165 ? -13.681 5.779 0.497 1.00 96.69 165 ILE A N 1
ATOM 1259 C CA . ILE A 1 165 ? -14.867 4.962 0.800 1.00 96.69 165 ILE A CA 1
ATOM 1260 C C . ILE A 1 165 ? -14.728 4.334 2.191 1.00 96.69 165 ILE A C 1
ATOM 1262 O O . ILE A 1 165 ? -15.638 4.439 3.011 1.00 96.69 165 ILE A O 1
ATOM 1266 N N . MET A 1 166 ? -13.572 3.741 2.500 1.00 96.69 166 MET A N 1
ATOM 1267 C CA . MET A 1 166 ? -13.311 3.128 3.806 1.00 96.69 166 MET A CA 1
ATOM 1268 C C . MET A 1 166 ? -13.401 4.137 4.951 1.00 96.69 166 MET A C 1
ATOM 1270 O O . MET A 1 166 ? -13.786 3.767 6.056 1.00 96.69 166 MET A O 1
ATOM 1274 N N . SER A 1 167 ? -13.095 5.413 4.708 1.00 94.69 167 SER A N 1
ATOM 1275 C CA . SER A 1 167 ? -13.212 6.465 5.720 1.00 94.69 167 SER A CA 1
ATOM 1276 C C . SER A 1 167 ? -14.668 6.810 6.044 1.00 94.69 167 SER A C 1
ATOM 1278 O O . SER A 1 167 ? -14.954 7.368 7.103 1.00 94.69 167 SER A O 1
ATOM 1280 N N . ARG A 1 168 ? -15.604 6.482 5.148 1.00 93.25 168 ARG A N 1
ATOM 1281 C CA . ARG A 1 168 ? -17.045 6.661 5.362 1.00 93.25 168 ARG A CA 1
ATOM 1282 C C . ARG A 1 168 ? -17.687 5.472 6.073 1.00 93.25 168 ARG A C 1
ATOM 1284 O O . ARG A 1 168 ? -18.730 5.651 6.693 1.00 93.25 168 ARG A O 1
ATOM 1291 N N . LEU A 1 169 ? -17.071 4.293 6.010 1.00 93.31 169 LEU A N 1
ATOM 1292 C CA . LEU A 1 169 ? -17.555 3.089 6.684 1.00 93.31 169 LEU A CA 1
ATOM 1293 C C . LEU A 1 169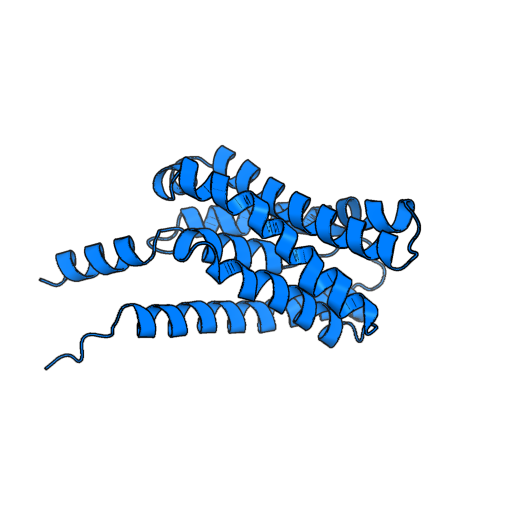 ? -17.129 3.083 8.157 1.00 93.31 169 LEU A C 1
ATOM 1295 O O . LEU A 1 169 ? -15.985 3.405 8.493 1.00 93.31 169 LEU A O 1
ATOM 1299 N N . ASP A 1 170 ? -18.048 2.720 9.053 1.00 89.69 170 ASP A N 1
ATOM 1300 C CA . ASP A 1 170 ? -17.731 2.684 10.479 1.00 89.69 170 ASP A CA 1
ATOM 1301 C C . ASP A 1 170 ? -16.727 1.574 10.813 1.00 89.69 170 ASP A C 1
ATOM 1303 O O . ASP A 1 170 ? -16.785 0.475 10.266 1.00 89.69 170 ASP A O 1
ATOM 1307 N N . GLY A 1 171 ? -15.761 1.886 11.677 1.00 88.75 171 GLY A N 1
ATOM 1308 C CA . GLY A 1 171 ? -14.726 0.949 12.113 1.00 88.75 171 GLY A CA 1
ATOM 1309 C C . GLY A 1 171 ? -13.692 0.523 11.062 1.00 88.75 171 GLY A C 1
ATOM 1310 O O . GLY A 1 171 ? -12.712 -0.119 11.439 1.00 88.75 171 GLY A O 1
ATOM 1311 N N . MET A 1 172 ? -13.848 0.862 9.774 1.00 93.75 172 MET A N 1
ATOM 1312 C CA . MET A 1 172 ? -12.942 0.403 8.705 1.00 93.75 172 MET A CA 1
ATOM 1313 C C . MET A 1 172 ? -11.604 1.146 8.691 1.00 93.75 172 MET A C 1
ATOM 1315 O O . MET A 1 172 ? -10.549 0.512 8.611 1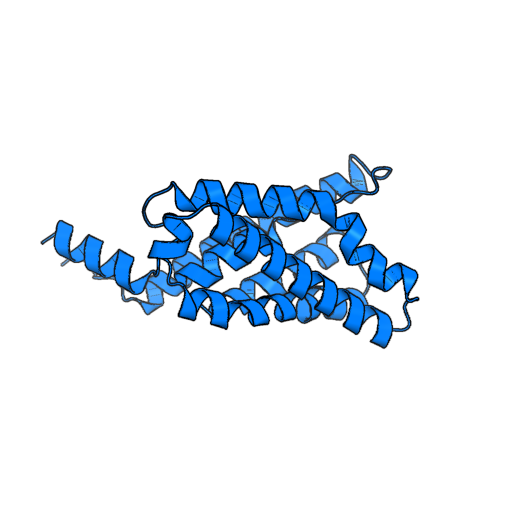.00 93.75 172 MET A O 1
ATOM 1319 N N . LEU A 1 173 ? -11.637 2.473 8.838 1.00 94.50 173 LEU A N 1
ATOM 1320 C CA . LEU A 1 173 ? -10.464 3.355 8.862 1.00 94.50 173 LEU A CA 1
ATOM 1321 C C . LEU A 1 173 ? -10.219 3.901 10.283 1.00 94.50 173 LEU A C 1
ATOM 1323 O O . LEU A 1 173 ? -10.205 5.106 10.530 1.00 94.50 173 LEU A O 1
ATOM 1327 N N . GLU A 1 174 ? -10.085 2.982 11.237 1.00 94.56 174 GLU A N 1
ATOM 1328 C CA . GLU A 1 174 ? -9.995 3.258 12.673 1.00 94.56 174 GLU A CA 1
ATOM 1329 C C . GLU A 1 174 ? -8.981 2.328 13.357 1.00 94.56 174 GLU A C 1
ATOM 1331 O O . GLU A 1 174 ? -8.844 1.164 12.965 1.00 94.56 174 GLU A O 1
ATOM 1336 N N . ASP A 1 175 ? -8.296 2.829 14.396 1.00 94.50 175 ASP A N 1
ATOM 1337 C CA . ASP A 1 175 ? -7.440 1.998 15.255 1.00 94.50 175 ASP A CA 1
ATOM 1338 C C . ASP A 1 175 ? -8.257 0.866 15.889 1.00 94.50 175 ASP A C 1
ATOM 1340 O O . ASP A 1 175 ? -9.261 1.093 16.569 1.00 94.50 175 ASP A O 1
ATOM 1344 N N . GLN A 1 176 ? -7.817 -0.374 15.689 1.00 93.38 176 GLN A N 1
ATOM 1345 C CA . GLN A 1 176 ? -8.638 -1.523 16.061 1.00 93.38 176 GLN A CA 1
ATOM 1346 C C . GLN A 1 176 ? -8.744 -1.757 17.561 1.00 93.38 176 GLN A C 1
ATOM 1348 O O . GLN A 1 176 ? -9.736 -2.319 18.019 1.00 93.38 176 GLN A O 1
ATOM 1353 N N . LYS A 1 177 ? -7.772 -1.307 18.360 1.00 91.56 177 LYS A N 1
ATOM 1354 C CA . LYS A 1 177 ? -7.901 -1.414 19.818 1.00 91.56 177 LYS A CA 1
ATOM 1355 C C . LYS A 1 177 ? -8.995 -0.476 20.314 1.00 91.56 177 LYS A C 1
ATOM 1357 O O . LYS A 1 177 ? -9.785 -0.867 21.169 1.00 91.56 177 LYS A O 1
ATOM 1362 N N . HIS A 1 178 ? -9.051 0.731 19.758 1.00 92.31 178 HIS A N 1
ATOM 1363 C CA . HIS A 1 178 ? -10.109 1.687 20.053 1.00 92.31 178 HIS A CA 1
ATOM 1364 C C . HIS A 1 178 ? -11.484 1.178 19.597 1.00 92.31 178 HIS A C 1
ATOM 1366 O O . HIS A 1 178 ? -12.428 1.193 20.386 1.00 92.31 178 HIS A O 1
ATOM 1372 N N . TYR A 1 179 ? -11.584 0.662 18.368 1.00 91.12 179 TYR A N 1
ATOM 1373 C CA . TYR A 1 179 ? -12.830 0.110 17.832 1.00 91.12 179 TYR A CA 1
ATOM 1374 C C . TYR A 1 179 ? -13.404 -1.005 18.723 1.00 91.12 179 TYR A C 1
ATOM 1376 O O . TYR A 1 179 ? -14.565 -0.947 19.127 1.00 91.12 179 TYR A O 1
ATOM 1384 N N . LEU A 1 180 ? -12.569 -1.976 19.114 1.00 89.50 180 LEU A N 1
ATOM 1385 C CA . LEU A 1 180 ? -12.978 -3.073 19.998 1.00 89.50 180 LEU A CA 1
ATOM 1386 C C . LEU A 1 180 ? -13.401 -2.579 21.388 1.00 89.50 180 LEU A C 1
ATOM 1388 O O . LEU A 1 180 ? -14.341 -3.116 21.969 1.00 89.50 180 LEU A O 1
ATOM 1392 N N . LYS A 1 181 ? -12.734 -1.546 21.920 1.00 90.06 181 LYS A N 1
ATOM 1393 C CA . LYS A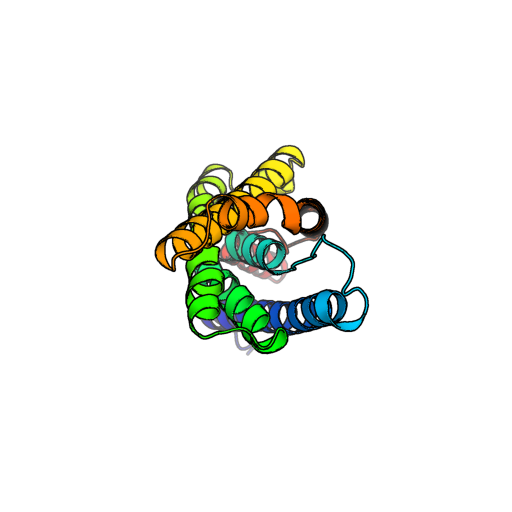 1 181 ? -13.119 -0.941 23.201 1.00 90.06 181 LYS A CA 1
ATOM 1394 C C . LYS A 1 181 ? -14.526 -0.340 23.125 1.00 90.06 181 LYS A C 1
ATOM 1396 O O . LYS A 1 181 ? -15.343 -0.633 23.991 1.00 90.06 181 LYS A O 1
ATOM 1401 N N . ARG A 1 182 ? -14.819 0.432 22.071 1.00 90.62 182 ARG A N 1
ATOM 1402 C CA . ARG A 1 182 ? -16.143 1.035 21.858 1.00 90.62 182 ARG A CA 1
ATOM 1403 C C . ARG A 1 182 ? -17.240 -0.021 21.711 1.00 90.62 182 ARG A C 1
ATOM 1405 O O . ARG A 1 182 ? -18.314 0.153 22.270 1.00 90.62 182 ARG A O 1
ATOM 1412 N N . LEU A 1 183 ? -16.975 -1.116 20.995 1.00 87.38 183 LEU A N 1
ATOM 1413 C CA . LEU A 1 183 ? -17.943 -2.211 20.854 1.00 87.38 183 LEU A CA 1
ATOM 1414 C C . LEU A 1 183 ? -18.270 -2.874 22.196 1.00 87.38 183 LEU A C 1
ATOM 1416 O O . LEU A 1 183 ? -19.434 -3.139 22.473 1.00 87.38 183 LEU A O 1
ATOM 1420 N N . ASN A 1 184 ? -17.262 -3.100 23.041 1.00 85.69 184 ASN A N 1
ATOM 1421 C CA . ASN A 1 184 ? -17.484 -3.663 24.372 1.00 85.69 184 ASN A CA 1
ATOM 1422 C C . ASN A 1 184 ? -18.290 -2.710 25.268 1.00 85.69 184 ASN A C 1
ATOM 1424 O O . ASN A 1 184 ? -19.147 -3.167 26.012 1.00 85.69 184 ASN A O 1
ATOM 1428 N N . GLU A 1 185 ? -18.037 -1.399 25.182 1.00 87.81 185 GLU A N 1
ATOM 1429 C CA . GLU A 1 185 ? -18.793 -0.370 25.914 1.00 87.81 185 GLU A CA 1
ATOM 1430 C C . GLU A 1 185 ? -20.256 -0.257 25.438 1.00 87.81 185 GLU A C 1
ATOM 1432 O O . GLU A 1 185 ? -21.111 0.131 26.220 1.00 87.81 185 GLU A O 1
ATOM 1437 N N . GLN A 1 186 ? -20.562 -0.607 24.182 1.00 81.75 186 GLN A N 1
ATOM 1438 C CA . GLN A 1 186 ? -21.932 -0.629 23.642 1.00 81.75 186 GLN A CA 1
ATOM 1439 C C . GLN A 1 186 ? -22.707 -1.918 23.961 1.00 81.75 186 GLN A C 1
ATOM 1441 O O . GLN A 1 186 ? -23.930 -1.936 23.841 1.00 81.75 186 GLN A O 1
ATOM 1446 N N . GLN A 1 187 ? -22.004 -3.006 24.287 1.00 73.00 187 GLN A N 1
ATOM 1447 C CA . GLN A 1 187 ? -22.593 -4.316 24.600 1.00 73.00 187 GLN A CA 1
ATOM 1448 C C . GLN A 1 187 ? -22.786 -4.558 26.106 1.00 73.00 187 GLN A C 1
ATOM 1450 O O . GLN A 1 187 ? -23.426 -5.547 26.469 1.00 73.00 187 GLN A O 1
ATOM 1455 N N . ALA A 1 188 ? -22.201 -3.707 26.953 1.00 60.84 188 ALA A N 1
ATOM 1456 C CA . ALA A 1 188 ? -22.330 -3.728 28.411 1.00 60.84 188 ALA A CA 1
ATOM 1457 C C . ALA A 1 188 ? -23.531 -2.894 28.872 1.00 60.84 188 ALA A C 1
ATOM 1459 O O . ALA A 1 188 ? -24.179 -3.329 29.850 1.00 60.84 188 ALA A O 1
#

Foldseek 3Di:
DPPPDDPVNVLVVVLVVLLVVQLVVLLVQLCCCVPVPVPDLAGAHCQLLSLQLCCLAPNPSSLVSQLSNQVSNCVSNVHDPLSSCLRNVLLSLLSVLSVVCVVCDLVNLLVDLVNLLVSSVSSQVSSLQSSLVSCVVVPDDNCVSCSSVVRHPVNSVVSSVSSNVLSVDPPRSHHNVVVVVVVVVVVD

Secondary structure (DSSP, 8-state):
------HHHHHHHHHHHHHHHHHHHHHHHHHIIIIISTT------SHHHHHHHHHHHHGGGHHHHHHHHHHHHHHHHT--HHHIIIIIIHGGGGGGGHHHHHHHHHHHHHH-HHHHHHHHHHHHHHHHHHHHHHHHHTT--HHHHHHHHHHTHHHHHHHHHHHHHHHHSTTTTS-HHHHHHHHHHHH-

Radius of gyration: 17.22 Å; chains: 1; bounding box: 43×34×54 Å